Protein AF-A0A1M6UJX4-F1 (afdb_monomer_lite)

Foldseek 3Di:
DDDDDDPPPPPPPCLDDDDLDQPPQQQADPDQDQDDQAQHFPSSNCSNCVCCQCVVVVKDWDDWDDDAPPVNFWDKIKIKIWDDDPHDIWIKIKIFTWGDDPNTTGGQKIKMWTDQVRVVSSVCVNVVDPDDPVNQDQADWDWDDDRQWIWIWHHDPSIIMIMIHGNQDPDPVSSVVSSVVSLVVCCVVPVDSDPDPPDDPVNSVVSVVVVVVVVVVVVVVVVVVVVVVVVVD

Radius of gyration: 21.42 Å; chains: 1; bounding box: 70×55×48 Å

pLDDT: mean 76.08, std 18.46, range [29.27, 98.31]

Organism: NCBI:txid216903

Structure (mmCIF, N/CA/C/O backbone):
data_AF-A0A1M6UJX4-F1
#
_entry.id   AF-A0A1M6UJX4-F1
#
loop_
_atom_site.group_PDB
_atom_site.id
_atom_site.type_symbol
_atom_site.label_atom_id
_atom_site.label_alt_id
_atom_site.label_comp_id
_atom_site.label_asym_id
_atom_site.label_entity_id
_atom_site.label_seq_id
_atom_site.pdbx_PDB_ins_code
_atom_site.Cartn_x
_atom_site.Cartn_y
_atom_site.Cartn_z
_atom_site.occupancy
_atom_site.B_iso_or_equiv
_atom_site.auth_seq_id
_atom_site.auth_comp_id
_atom_site.auth_asym_id
_atom_site.auth_atom_id
_atom_site.pdbx_PDB_model_num
ATOM 1 N N . MET A 1 1 ? 41.567 28.091 -24.805 1.00 39.41 1 MET A N 1
ATOM 2 C CA . MET A 1 1 ? 40.141 27.699 -24.838 1.00 39.41 1 MET A CA 1
ATOM 3 C C . MET A 1 1 ? 39.921 26.704 -23.711 1.00 39.41 1 MET A C 1
ATOM 5 O O . MET A 1 1 ? 40.631 25.711 -23.666 1.00 39.41 1 MET A O 1
ATOM 9 N N . LYS A 1 2 ? 39.071 27.045 -22.735 1.00 34.75 2 LYS A N 1
ATOM 10 C CA . LYS A 1 2 ? 38.801 26.228 -21.543 1.00 34.75 2 LYS A CA 1
ATOM 11 C C . LYS A 1 2 ? 37.655 25.267 -21.863 1.00 34.75 2 LYS A C 1
ATOM 13 O O . LYS A 1 2 ? 36.531 25.722 -22.036 1.00 34.75 2 LYS A O 1
ATOM 18 N N . THR A 1 3 ? 37.930 23.973 -21.941 1.00 39.62 3 THR A N 1
ATOM 19 C CA . THR A 1 3 ? 36.906 22.920 -21.958 1.00 39.62 3 THR A CA 1
ATOM 20 C C . THR A 1 3 ? 36.824 22.340 -20.555 1.00 39.62 3 THR A C 1
ATOM 22 O O . THR A 1 3 ? 37.599 21.470 -20.168 1.00 39.62 3 THR A O 1
ATOM 25 N N . THR A 1 4 ? 35.917 22.891 -19.754 1.00 40.62 4 THR A N 1
ATOM 26 C CA . THR A 1 4 ? 35.599 22.371 -18.425 1.00 40.62 4 THR A CA 1
ATOM 27 C C . THR A 1 4 ? 34.721 21.135 -18.609 1.00 40.62 4 THR A C 1
ATOM 29 O O . THR A 1 4 ? 33.542 21.255 -18.935 1.00 40.62 4 THR A O 1
ATOM 32 N N . LEU A 1 5 ? 35.304 19.944 -18.455 1.00 38.62 5 LEU A N 1
ATOM 33 C CA . LEU A 1 5 ? 34.560 18.688 -18.412 1.00 38.62 5 LEU A CA 1
ATOM 34 C C . LEU A 1 5 ? 33.826 18.615 -17.065 1.00 38.62 5 LEU A C 1
ATOM 36 O O . LEU A 1 5 ? 34.449 18.471 -16.013 1.00 38.62 5 LEU A O 1
ATOM 40 N N . LEU A 1 6 ? 32.505 18.765 -17.095 1.00 32.84 6 LEU A N 1
ATOM 41 C CA . LEU A 1 6 ? 31.648 18.626 -15.925 1.00 32.84 6 LEU A CA 1
ATOM 42 C C . LEU A 1 6 ? 31.437 17.128 -15.651 1.00 32.84 6 LEU A C 1
ATOM 44 O O . LEU A 1 6 ? 30.562 16.495 -16.237 1.00 32.84 6 LEU A O 1
ATOM 48 N N . PHE A 1 7 ? 32.262 16.544 -14.782 1.00 34.47 7 PHE A N 1
ATOM 49 C CA . PHE A 1 7 ? 31.987 15.230 -14.203 1.00 34.47 7 PHE A CA 1
ATOM 50 C C . PHE A 1 7 ? 30.811 15.370 -13.231 1.00 34.47 7 PHE A C 1
ATOM 52 O O . PHE A 1 7 ? 30.963 15.898 -12.130 1.00 34.47 7 PHE A O 1
ATOM 59 N N . ILE A 1 8 ? 29.629 14.905 -13.638 1.00 37.50 8 ILE A N 1
ATOM 60 C CA . ILE A 1 8 ? 28.513 14.685 -12.717 1.00 37.50 8 ILE A CA 1
ATOM 61 C C . ILE A 1 8 ? 28.894 13.474 -11.863 1.00 37.50 8 ILE A C 1
ATOM 63 O O . ILE A 1 8 ? 28.690 12.321 -12.238 1.00 37.50 8 ILE A O 1
ATOM 67 N N . LEU A 1 9 ? 29.512 13.756 -10.719 1.00 32.16 9 LEU A N 1
ATOM 68 C CA . LEU A 1 9 ? 29.727 12.797 -9.650 1.00 32.16 9 LEU A CA 1
ATOM 69 C C . LEU A 1 9 ? 28.349 12.520 -9.028 1.00 32.16 9 LEU A C 1
ATOM 71 O O . LEU A 1 9 ? 27.902 13.244 -8.140 1.00 32.16 9 LEU A O 1
ATOM 75 N N . ILE A 1 10 ? 27.636 11.510 -9.531 1.00 40.59 10 ILE A N 1
ATOM 76 C CA . ILE A 1 10 ? 26.472 10.968 -8.826 1.00 40.59 10 ILE A CA 1
ATOM 77 C C . ILE A 1 10 ? 27.048 10.271 -7.599 1.00 40.59 10 ILE A C 1
ATOM 79 O O . ILE A 1 10 ? 27.546 9.148 -7.672 1.00 40.59 10 ILE A O 1
ATOM 83 N N . SER A 1 11 ? 27.066 10.986 -6.479 1.00 33.09 11 SER A N 1
ATOM 84 C CA . SER A 1 11 ? 27.351 10.420 -5.175 1.00 33.09 11 SER A CA 1
ATOM 85 C C . SER A 1 11 ? 26.369 9.277 -4.946 1.00 33.09 11 SER A C 1
ATOM 87 O O . SER A 1 11 ? 25.181 9.482 -4.696 1.00 33.09 11 SER A O 1
ATOM 89 N N . ALA A 1 12 ? 26.887 8.054 -5.058 1.00 32.34 12 ALA A N 1
ATOM 90 C CA . ALA A 1 12 ? 26.261 6.846 -4.564 1.00 32.34 12 ALA A CA 1
ATOM 91 C C . ALA A 1 12 ? 26.154 6.971 -3.040 1.00 32.34 12 ALA A C 1
ATOM 93 O O . ALA A 1 12 ? 26.975 6.460 -2.282 1.00 32.34 12 ALA A O 1
ATOM 94 N N . LEU A 1 13 ? 25.145 7.713 -2.587 1.00 33.69 13 LEU A N 1
ATOM 95 C CA . LEU A 1 13 ? 24.563 7.489 -1.282 1.00 33.69 13 LEU A CA 1
ATOM 96 C C . LEU A 1 13 ? 24.136 6.026 -1.293 1.00 33.69 13 LEU A C 1
ATOM 98 O O . LEU A 1 13 ? 23.294 5.621 -2.093 1.00 33.69 13 LEU A O 1
ATOM 102 N N . SER A 1 14 ? 24.790 5.235 -0.456 1.00 29.27 14 SER A N 1
ATOM 103 C CA . SER A 1 14 ? 24.506 3.833 -0.191 1.00 29.27 14 SER A CA 1
ATOM 104 C C . SER A 1 14 ? 23.132 3.698 0.476 1.00 29.27 14 SER A C 1
ATOM 106 O O . SER A 1 14 ? 23.000 3.350 1.645 1.00 29.27 14 SER A O 1
ATOM 108 N N . PHE A 1 15 ? 22.080 3.998 -0.283 1.00 34.53 15 PHE A N 1
ATOM 109 C CA . PHE A 1 15 ? 20.754 3.450 -0.060 1.00 34.53 15 PHE A CA 1
ATOM 110 C C . PHE A 1 15 ? 20.874 1.942 -0.296 1.00 34.53 15 PHE A C 1
ATOM 112 O O . PHE A 1 15 ? 21.523 1.530 -1.259 1.00 34.53 15 PHE A O 1
ATOM 119 N N . GLY A 1 16 ? 20.357 1.131 0.637 1.00 38.97 16 GLY A N 1
ATOM 120 C CA . GLY A 1 16 ? 20.505 -0.330 0.620 1.00 38.97 16 GLY A CA 1
ATOM 121 C C . GLY A 1 16 ? 20.282 -0.909 -0.777 1.00 38.97 16 GLY A C 1
ATOM 122 O O . GLY A 1 16 ? 19.450 -0.381 -1.503 1.00 38.97 16 GLY A O 1
ATOM 123 N N . GLN A 1 17 ? 21.059 -1.934 -1.161 1.00 39.28 17 GLN A N 1
ATOM 124 C CA . GLN A 1 17 ? 21.029 -2.529 -2.505 1.00 39.28 17 GLN A CA 1
ATOM 125 C C . GLN A 1 17 ? 19.588 -2.669 -3.015 1.00 39.28 17 GLN A C 1
ATOM 127 O O . GLN A 1 17 ? 18.831 -3.519 -2.552 1.00 39.28 17 GLN A O 1
ATOM 132 N N . ILE A 1 18 ? 19.217 -1.803 -3.958 1.00 49.06 18 ILE A N 1
ATOM 133 C CA . ILE A 1 18 ? 17.927 -1.852 -4.636 1.00 49.06 18 ILE A CA 1
ATOM 134 C C . ILE A 1 18 ? 18.056 -2.927 -5.708 1.00 49.06 18 ILE A C 1
ATOM 136 O O . ILE A 1 18 ? 18.920 -2.836 -6.583 1.00 49.06 18 ILE A O 1
ATOM 140 N N . SER A 1 19 ? 17.223 -3.960 -5.621 1.00 50.38 19 SER A N 1
ATOM 141 C CA . SER A 1 19 ? 17.154 -4.973 -6.669 1.00 50.38 19 SER A CA 1
ATOM 142 C C . SER A 1 19 ? 16.689 -4.322 -7.985 1.00 50.38 19 SER A C 1
ATOM 144 O O . SER A 1 19 ? 15.672 -3.629 -7.977 1.00 50.38 19 SER A O 1
ATOM 146 N N . PRO A 1 20 ? 17.384 -4.551 -9.118 1.00 48.94 20 PRO A N 1
ATOM 147 C CA . PRO A 1 20 ? 16.904 -4.170 -10.455 1.00 48.94 20 PRO A CA 1
ATOM 148 C C . PRO A 1 20 ? 15.619 -4.897 -10.856 1.00 48.94 20 PRO A C 1
ATOM 150 O O . PRO A 1 20 ? 14.912 -4.495 -11.778 1.00 48.94 20 PRO A O 1
ATOM 153 N N . TYR A 1 21 ? 15.386 -6.036 -10.215 1.00 53.91 21 TYR A N 1
ATOM 154 C CA . TYR A 1 21 ? 14.297 -6.947 -10.489 1.00 53.91 21 TYR A CA 1
ATOM 155 C C . TYR A 1 21 ? 13.266 -6.803 -9.382 1.00 53.91 21 TYR A C 1
ATOM 157 O O . TYR A 1 21 ? 13.638 -6.582 -8.223 1.00 53.91 21 TYR A O 1
ATOM 165 N N . TYR A 1 22 ? 11.989 -6.981 -9.719 1.00 53.72 22 TYR A N 1
ATOM 166 C CA . TYR A 1 22 ? 10.990 -7.301 -8.709 1.00 53.72 22 TYR A CA 1
ATOM 167 C C . TYR A 1 22 ? 11.574 -8.431 -7.862 1.00 53.72 22 TYR A C 1
ATOM 169 O O . TYR A 1 22 ? 11.996 -9.450 -8.412 1.00 53.72 22 TYR A O 1
ATOM 177 N N . GLY A 1 23 ? 11.733 -8.204 -6.553 1.00 50.19 23 GLY A N 1
ATOM 178 C CA . GLY A 1 23 ? 12.191 -9.266 -5.661 1.00 50.19 23 GLY A CA 1
ATOM 179 C C . GLY A 1 23 ? 11.342 -10.510 -5.910 1.00 50.19 23 GLY A C 1
ATOM 180 O O . GLY A 1 23 ? 10.161 -10.353 -6.230 1.00 50.19 23 GLY A O 1
ATOM 181 N N . GLU A 1 24 ? 11.940 -11.706 -5.816 1.00 45.44 24 GLU A N 1
ATOM 182 C CA . GLU A 1 24 ? 11.201 -12.964 -5.984 1.00 45.44 24 GLU A CA 1
ATOM 183 C C . GLU A 1 24 ? 9.851 -12.831 -5.274 1.00 45.44 24 GLU A C 1
ATOM 185 O O . GLU A 1 24 ? 9.795 -12.417 -4.107 1.00 45.44 24 GLU A O 1
ATOM 190 N N . GLN A 1 25 ? 8.778 -13.069 -6.031 1.00 42.34 25 GLN A N 1
ATOM 191 C CA . GLN A 1 25 ? 7.408 -12.953 -5.563 1.00 42.34 25 GLN A CA 1
ATOM 192 C C . GLN A 1 25 ? 7.245 -14.011 -4.471 1.00 42.34 25 GLN A C 1
ATOM 194 O O . GLN A 1 25 ? 6.955 -15.174 -4.737 1.00 42.34 25 GLN A O 1
ATOM 199 N N . GLU A 1 26 ? 7.550 -13.648 -3.227 1.00 42.69 26 GLU A N 1
ATOM 200 C CA . GLU A 1 26 ? 7.328 -14.558 -2.122 1.00 42.69 26 GLU A CA 1
ATOM 201 C C . GLU A 1 26 ? 5.822 -14.739 -2.015 1.00 42.69 26 GLU A C 1
ATOM 203 O O . GLU A 1 26 ? 5.078 -13.791 -1.742 1.00 42.69 26 GLU A O 1
ATOM 208 N N . VAL A 1 27 ? 5.381 -15.970 -2.264 1.00 45.47 27 VAL A N 1
ATOM 209 C CA . VAL A 1 27 ? 4.025 -16.421 -1.977 1.00 45.47 27 VAL A CA 1
ATOM 210 C C . VAL A 1 27 ? 3.875 -16.363 -0.458 1.00 45.47 27 VAL A C 1
ATOM 212 O O . VAL A 1 27 ? 4.275 -17.284 0.243 1.00 45.47 27 VAL A O 1
ATOM 215 N N . TYR A 1 28 ? 3.398 -15.215 0.028 1.00 49.81 28 TYR A N 1
ATOM 216 C CA . TYR A 1 28 ? 3.064 -14.886 1.411 1.00 49.81 28 TYR A CA 1
ATOM 217 C C . TYR A 1 28 ? 4.078 -15.374 2.458 1.00 49.81 28 TYR A C 1
ATOM 219 O O . TYR A 1 28 ? 4.005 -16.492 2.969 1.00 49.81 28 TYR A O 1
ATOM 227 N N . ALA A 1 29 ? 5.008 -14.501 2.848 1.00 48.25 29 ALA A N 1
ATOM 228 C CA . ALA A 1 29 ? 5.963 -14.813 3.906 1.00 48.25 29 ALA A CA 1
ATOM 229 C C . ALA A 1 29 ? 5.254 -15.165 5.235 1.00 48.25 29 ALA A C 1
ATOM 231 O O . ALA A 1 29 ? 4.335 -14.474 5.684 1.00 48.25 29 ALA A O 1
ATOM 232 N N . SER A 1 30 ? 5.733 -16.218 5.912 1.00 49.62 30 SER A N 1
ATOM 233 C CA . SER A 1 30 ? 5.248 -16.655 7.237 1.00 49.62 30 SER A CA 1
ATOM 234 C C . SER A 1 30 ? 5.499 -15.634 8.353 1.00 49.62 30 SER A C 1
ATOM 236 O O . SER A 1 30 ? 4.999 -15.789 9.466 1.00 49.62 30 SER A O 1
ATOM 238 N N . GLN A 1 31 ? 6.265 -14.589 8.054 1.00 54.62 31 GLN A N 1
ATOM 239 C CA . GLN A 1 31 ? 6.547 -13.445 8.902 1.00 54.62 31 GLN A CA 1
ATOM 240 C C . GLN A 1 31 ? 6.546 -12.182 8.043 1.00 54.62 31 GLN A C 1
ATOM 242 O O . GLN A 1 31 ? 7.034 -12.194 6.913 1.00 54.62 31 GLN A O 1
ATOM 247 N N . TYR A 1 32 ? 6.049 -11.072 8.589 1.00 56.75 32 TYR A N 1
ATOM 248 C CA . TYR A 1 32 ? 6.169 -9.790 7.906 1.00 56.75 32 TYR A CA 1
ATOM 249 C C . TYR A 1 32 ? 7.639 -9.370 7.819 1.00 56.75 32 TYR A C 1
ATOM 251 O O . TYR A 1 32 ? 8.298 -9.154 8.840 1.00 56.75 32 TYR A O 1
ATOM 259 N N . GLN A 1 33 ? 8.130 -9.216 6.594 1.00 62.34 33 GLN A N 1
ATOM 260 C CA . GLN A 1 33 ? 9.369 -8.511 6.315 1.00 62.34 33 GLN A CA 1
ATOM 261 C C . GLN A 1 33 ? 9.020 -7.106 5.847 1.00 62.34 33 GLN A C 1
ATOM 263 O O . GLN A 1 33 ? 8.162 -6.926 4.986 1.00 62.34 33 GLN A O 1
ATOM 268 N N . TYR A 1 34 ? 9.703 -6.107 6.399 1.00 64.31 34 TYR A N 1
ATOM 269 C CA . TYR A 1 34 ? 9.616 -4.759 5.860 1.00 64.31 34 TYR A CA 1
ATOM 270 C C . TYR A 1 34 ? 10.054 -4.782 4.409 1.00 64.31 34 TYR A C 1
ATOM 272 O O . TYR A 1 34 ? 11.151 -5.248 4.100 1.00 64.31 34 TYR A O 1
ATOM 280 N N . ARG A 1 35 ? 9.181 -4.312 3.530 1.00 73.69 35 ARG A N 1
ATOM 281 C CA . ARG A 1 35 ? 9.435 -4.275 2.099 1.00 73.69 35 ARG A CA 1
ATOM 282 C C . ARG A 1 35 ? 8.951 -2.953 1.542 1.00 73.69 35 ARG A C 1
ATOM 284 O O . ARG A 1 35 ? 8.071 -2.306 2.109 1.00 73.69 35 ARG A O 1
ATOM 291 N N . GLN A 1 36 ? 9.595 -2.553 0.458 1.00 80.12 36 GLN A N 1
ATOM 292 C CA . GLN A 1 36 ? 9.189 -1.401 -0.323 1.00 80.12 36 GLN A CA 1
ATOM 293 C C . GLN A 1 36 ? 7.784 -1.641 -0.896 1.00 80.12 36 GLN A C 1
ATOM 295 O O . GLN A 1 36 ? 7.454 -2.755 -1.305 1.00 80.12 36 GLN A O 1
ATOM 300 N N . MET A 1 37 ? 6.966 -0.594 -0.893 1.00 87.69 37 MET A N 1
ATOM 301 C CA . MET A 1 37 ? 5.578 -0.609 -1.349 1.00 87.69 37 MET A CA 1
ATOM 302 C C . MET A 1 37 ? 5.410 0.111 -2.686 1.00 87.69 37 MET A C 1
ATOM 304 O O . MET A 1 37 ? 4.489 -0.212 -3.426 1.00 87.69 37 MET A O 1
ATOM 308 N N . THR A 1 38 ? 6.255 1.097 -3.007 1.00 92.12 38 THR A N 1
ATOM 309 C CA . THR A 1 38 ? 6.152 1.831 -4.278 1.00 92.12 38 THR A CA 1
ATOM 310 C C . THR A 1 38 ? 7.068 1.266 -5.359 1.00 92.12 38 THR A C 1
ATOM 312 O O . THR A 1 38 ? 8.131 0.738 -5.060 1.00 92.12 38 THR A O 1
ATOM 315 N N . TYR A 1 39 ? 6.671 1.379 -6.626 1.00 89.94 39 TYR A N 1
ATOM 316 C CA . TYR A 1 39 ? 7.348 0.823 -7.803 1.00 89.94 39 TYR A CA 1
ATOM 317 C C . TYR A 1 39 ? 7.642 -0.683 -7.702 1.00 89.94 39 TYR A C 1
ATOM 319 O O . TYR A 1 39 ? 8.598 -1.194 -8.277 1.00 89.94 39 TYR A O 1
ATOM 327 N N . TYR A 1 40 ? 6.768 -1.391 -6.987 1.00 87.06 40 TYR A N 1
ATOM 328 C CA . TYR A 1 40 ? 6.645 -2.843 -6.985 1.00 87.06 40 TYR A CA 1
ATOM 329 C C . TYR A 1 40 ? 5.306 -3.237 -7.602 1.00 87.06 40 TYR A C 1
ATOM 331 O O . TYR A 1 40 ? 4.349 -2.459 -7.555 1.00 87.06 40 TYR A O 1
ATOM 339 N N . ASP A 1 41 ? 5.254 -4.441 -8.166 1.00 86.06 41 ASP A N 1
ATOM 340 C CA . ASP A 1 41 ? 4.014 -5.072 -8.612 1.00 86.06 41 ASP A CA 1
ATOM 341 C C . ASP A 1 41 ? 2.982 -5.142 -7.471 1.00 86.06 41 ASP A C 1
ATOM 343 O O . ASP A 1 41 ? 3.324 -5.408 -6.312 1.00 86.06 41 ASP A O 1
ATOM 347 N N . LEU A 1 42 ? 1.714 -4.893 -7.800 1.00 88.25 42 LEU A N 1
ATOM 348 C CA . LEU A 1 42 ? 0.617 -4.851 -6.840 1.00 88.25 42 LEU A CA 1
ATOM 349 C C . LEU A 1 42 ? 0.487 -6.153 -6.045 1.00 88.25 42 LEU A C 1
ATOM 351 O O . LEU A 1 42 ? 0.342 -6.091 -4.825 1.00 88.25 42 LEU A O 1
ATOM 355 N N . ALA A 1 43 ? 0.595 -7.319 -6.687 1.00 83.56 43 ALA A N 1
ATOM 356 C CA . ALA A 1 43 ? 0.468 -8.596 -5.991 1.00 83.56 43 ALA A CA 1
ATOM 357 C C . ALA A 1 43 ? 1.627 -8.812 -5.005 1.00 83.56 43 ALA A C 1
ATOM 359 O O . ALA A 1 43 ? 1.424 -9.343 -3.911 1.00 83.56 43 ALA A O 1
ATOM 360 N N . ALA A 1 44 ? 2.835 -8.342 -5.337 1.00 81.94 44 ALA A N 1
ATOM 361 C CA . ALA A 1 44 ? 3.952 -8.341 -4.393 1.00 81.94 44 ALA A CA 1
ATOM 362 C C . ALA A 1 44 ? 3.671 -7.436 -3.178 1.00 81.94 44 ALA A C 1
ATOM 364 O O . ALA A 1 44 ? 3.914 -7.836 -2.038 1.00 81.94 44 ALA A O 1
ATOM 365 N N . VAL A 1 45 ? 3.113 -6.242 -3.396 1.00 86.62 45 VAL A N 1
ATOM 366 C CA . VAL A 1 45 ? 2.725 -5.321 -2.313 1.00 86.62 45 VAL A CA 1
ATOM 367 C C . VAL A 1 45 ? 1.630 -5.930 -1.432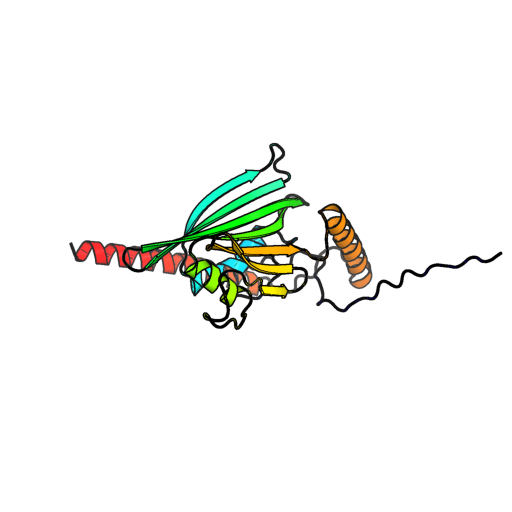 1.00 86.62 45 VAL A C 1
ATOM 369 O O . VAL A 1 45 ? 1.743 -5.911 -0.206 1.00 86.62 45 VAL A O 1
ATOM 372 N N . GLU A 1 46 ? 0.595 -6.525 -2.020 1.00 85.94 46 GLU A N 1
ATOM 373 C CA . GLU A 1 46 ? -0.469 -7.212 -1.280 1.00 85.94 46 GLU A CA 1
ATOM 374 C C . GLU A 1 46 ? 0.062 -8.414 -0.488 1.00 85.94 46 GLU A C 1
ATOM 376 O O . GLU A 1 46 ? -0.317 -8.605 0.672 1.00 85.94 46 GLU A O 1
ATOM 381 N N . SER A 1 47 ? 0.992 -9.178 -1.070 1.00 81.56 47 SER A N 1
ATOM 382 C CA . SER A 1 47 ? 1.681 -10.277 -0.386 1.00 81.56 47 SER A CA 1
ATOM 383 C C . SER A 1 47 ? 2.448 -9.794 0.840 1.00 81.56 47 SER A C 1
ATOM 385 O O . SER A 1 47 ? 2.290 -10.350 1.932 1.00 81.56 47 SER A O 1
ATOM 387 N N . ASN A 1 48 ? 3.190 -8.692 0.702 1.00 79.25 48 ASN A N 1
ATOM 388 C CA . ASN A 1 48 ? 3.920 -8.088 1.813 1.00 79.25 48 ASN A CA 1
ATOM 389 C C . ASN A 1 48 ? 2.974 -7.703 2.954 1.00 79.25 48 ASN A C 1
ATOM 391 O O . ASN A 1 48 ? 3.275 -7.938 4.120 1.00 79.25 48 ASN A O 1
ATOM 395 N N . LEU A 1 49 ? 1.809 -7.137 2.641 1.00 87.19 49 LEU A N 1
ATOM 396 C CA . LEU A 1 49 ? 0.860 -6.676 3.653 1.00 87.19 49 LEU A CA 1
ATOM 397 C C . LEU A 1 49 ? 0.041 -7.805 4.289 1.00 87.19 49 LEU A C 1
ATOM 399 O O . LEU A 1 49 ? -0.478 -7.629 5.396 1.00 87.19 49 LEU A O 1
ATOM 403 N N . HIS A 1 50 ? -0.057 -8.962 3.633 1.00 85.50 50 HIS A N 1
ATOM 404 C CA . HIS A 1 50 ? -0.944 -10.055 4.022 1.00 85.50 50 HIS A CA 1
ATOM 405 C C . HIS A 1 50 ? -0.790 -10.467 5.488 1.00 85.50 50 HIS A C 1
ATOM 407 O O . HIS A 1 50 ? -1.782 -10.557 6.216 1.00 85.50 50 HIS A O 1
ATOM 413 N N . PHE A 1 51 ? 0.449 -10.670 5.948 1.00 80.44 51 PHE A N 1
ATOM 414 C CA . PHE A 1 51 ? 0.713 -11.097 7.322 1.00 80.44 51 PHE A CA 1
ATOM 415 C C . PHE A 1 51 ? 0.165 -10.085 8.339 1.00 80.44 51 PHE A C 1
ATOM 417 O O . PHE A 1 51 ? -0.535 -10.456 9.279 1.00 80.44 51 PHE A O 1
ATOM 424 N N . ILE A 1 52 ? 0.387 -8.788 8.121 1.00 87.94 52 ILE A N 1
ATOM 425 C CA . ILE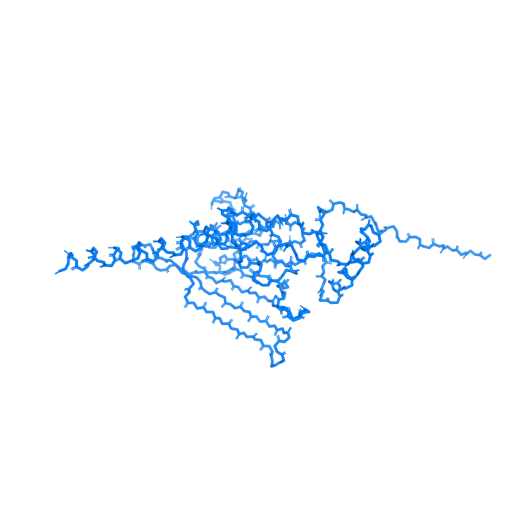 A 1 52 ? -0.124 -7.754 9.027 1.00 87.94 52 ILE A CA 1
ATOM 426 C C . ILE A 1 52 ? -1.649 -7.717 8.990 1.00 87.94 52 ILE A C 1
ATOM 428 O O . ILE A 1 52 ? -2.290 -7.729 10.042 1.00 87.94 52 ILE A O 1
ATOM 432 N N . LEU A 1 53 ? -2.236 -7.685 7.795 1.00 91.25 53 LEU A N 1
ATOM 433 C CA . LEU A 1 53 ? -3.677 -7.516 7.620 1.00 91.25 53 LEU A CA 1
ATOM 434 C C . LEU A 1 53 ? -4.463 -8.700 8.189 1.00 91.25 53 LEU A C 1
ATOM 436 O O . LEU A 1 53 ? -5.404 -8.506 8.960 1.00 91.25 53 LEU A O 1
ATOM 440 N N . HIS A 1 54 ? -4.055 -9.925 7.870 1.00 87.69 54 HIS A N 1
ATOM 441 C CA . HIS A 1 54 ? -4.811 -11.122 8.227 1.00 87.69 54 HIS A CA 1
ATOM 442 C C . HIS A 1 54 ? -4.315 -11.777 9.514 1.00 87.69 54 HIS A C 1
ATOM 444 O O . HIS A 1 54 ? -5.134 -12.172 10.348 1.00 87.69 54 HIS A O 1
ATOM 450 N N . ASN A 1 55 ? -3.001 -11.857 9.739 1.00 83.06 55 ASN A N 1
ATOM 451 C CA . ASN A 1 55 ? -2.473 -12.601 10.884 1.00 83.06 55 ASN A CA 1
ATOM 452 C C . ASN A 1 55 ? -2.412 -11.741 12.146 1.00 83.06 55 ASN A C 1
ATOM 454 O O . ASN A 1 55 ? -2.785 -12.236 13.213 1.00 83.06 55 ASN A O 1
ATOM 458 N N . ASN A 1 56 ? -2.019 -10.468 12.043 1.00 85.12 56 ASN A N 1
ATOM 459 C CA . ASN A 1 56 ? -1.910 -9.578 13.205 1.00 85.12 56 ASN A CA 1
ATOM 460 C C . ASN A 1 56 ? -3.189 -8.785 13.484 1.00 85.12 56 ASN A C 1
ATOM 462 O O . ASN A 1 56 ? -3.617 -8.687 14.636 1.00 85.12 56 ASN A O 1
ATOM 466 N N . LEU A 1 57 ? -3.790 -8.198 12.448 1.00 89.88 57 LEU A N 1
ATOM 467 C CA . LEU A 1 57 ? -4.968 -7.341 12.588 1.00 89.88 57 LEU A CA 1
ATOM 468 C C . LEU A 1 57 ? -6.291 -8.106 12.474 1.00 89.88 57 LEU A C 1
ATOM 470 O O . LEU A 1 57 ? -7.330 -7.545 12.815 1.00 89.88 57 LEU A O 1
ATOM 474 N N . LYS A 1 58 ? -6.255 -9.379 12.052 1.00 90.88 58 LYS A N 1
ATOM 475 C CA . LYS A 1 58 ? -7.439 -10.243 11.887 1.00 90.88 58 LYS A CA 1
ATOM 476 C C . LYS A 1 58 ? -8.516 -9.592 11.015 1.00 90.88 58 LYS A C 1
ATOM 478 O O . LYS A 1 58 ? -9.706 -9.643 11.331 1.00 90.88 58 LYS A O 1
ATOM 483 N N . LEU A 1 59 ? -8.086 -8.937 9.940 1.00 93.12 59 LEU A N 1
ATOM 484 C CA . LEU A 1 59 ? -8.984 -8.307 8.989 1.00 93.12 59 LEU A CA 1
ATOM 485 C C . LEU A 1 59 ? -9.385 -9.292 7.893 1.00 93.12 59 LEU A C 1
ATOM 487 O O . LEU A 1 59 ? -8.591 -10.128 7.464 1.00 93.12 59 LEU A O 1
ATOM 491 N N . ASN A 1 60 ? -10.606 -9.146 7.399 1.00 92.25 60 ASN A N 1
ATOM 492 C CA . ASN A 1 60 ? -11.095 -9.814 6.202 1.00 92.25 60 ASN A CA 1
ATOM 493 C C . ASN A 1 60 ? -11.335 -8.770 5.117 1.00 92.25 60 ASN A C 1
ATOM 495 O O . ASN A 1 60 ? -11.877 -7.699 5.400 1.00 92.25 60 ASN A O 1
ATOM 499 N N . GLN A 1 61 ? -10.942 -9.079 3.886 1.00 93.62 61 GLN A N 1
ATOM 500 C CA . GLN A 1 61 ? -11.308 -8.264 2.735 1.00 93.62 61 GLN A CA 1
ATOM 501 C C . GLN A 1 61 ? -12.818 -8.373 2.508 1.00 93.62 61 GLN A C 1
ATOM 503 O O . GLN A 1 61 ? -13.373 -9.470 2.546 1.00 93.62 61 GLN A O 1
ATOM 508 N N . VAL A 1 62 ? -13.479 -7.235 2.311 1.00 94.62 62 VAL A N 1
ATOM 509 C CA . VAL A 1 62 ? -14.942 -7.158 2.150 1.00 94.62 62 VAL A CA 1
ATOM 510 C C . VAL A 1 62 ? -15.385 -6.441 0.883 1.00 94.62 62 VAL A C 1
ATOM 512 O O . VAL A 1 62 ? -16.529 -6.602 0.478 1.00 94.62 62 VAL A O 1
ATOM 515 N N . ASP A 1 63 ? -14.511 -5.646 0.269 1.00 94.12 63 ASP A N 1
ATOM 516 C CA . ASP A 1 63 ? -14.786 -4.941 -0.984 1.00 94.12 63 ASP A CA 1
ATOM 517 C C . ASP A 1 63 ? -13.464 -4.704 -1.722 1.00 94.12 63 ASP A C 1
ATOM 519 O O . ASP A 1 63 ? -12.425 -4.511 -1.080 1.00 94.12 63 ASP A O 1
ATOM 523 N N . SER A 1 64 ? -13.505 -4.699 -3.051 1.00 94.62 64 SER A N 1
ATOM 524 C CA . SER A 1 64 ? -12.406 -4.248 -3.907 1.00 94.62 64 SER A CA 1
ATOM 525 C C . SER A 1 64 ? -12.989 -3.470 -5.075 1.00 94.62 64 SER A C 1
ATOM 527 O O . SER A 1 64 ? -13.916 -3.938 -5.734 1.00 94.62 64 SER A O 1
ATOM 529 N N . LYS A 1 65 ? -12.475 -2.262 -5.299 1.00 95.81 65 LYS A N 1
ATOM 530 C CA . LYS A 1 65 ? -12.959 -1.345 -6.332 1.00 95.81 65 LYS A CA 1
ATOM 531 C C . LYS A 1 65 ? -11.817 -0.852 -7.184 1.00 95.81 65 LYS A C 1
ATOM 533 O O . LYS A 1 65 ? -10.878 -0.244 -6.675 1.00 95.81 65 LYS A O 1
ATOM 538 N N . GLU A 1 66 ? -11.966 -1.034 -8.482 1.00 95.06 66 GLU A N 1
ATOM 539 C CA . GLU A 1 66 ? -11.034 -0.542 -9.481 1.00 95.06 66 GLU A CA 1
ATOM 540 C C . GLU A 1 66 ? -11.625 0.692 -10.158 1.00 95.06 66 GLU A C 1
ATOM 542 O O . GLU A 1 66 ? -12.785 0.717 -10.563 1.00 95.06 66 GLU A O 1
ATOM 547 N N . ASN A 1 67 ? -10.821 1.743 -10.238 1.00 95.50 67 ASN A N 1
ATOM 548 C CA . ASN A 1 67 ? -11.106 2.954 -10.988 1.00 95.50 67 ASN A CA 1
ATOM 549 C C . ASN A 1 67 ? -9.888 3.233 -11.864 1.00 95.50 67 ASN A C 1
ATOM 551 O O . ASN A 1 67 ? -9.030 4.057 -11.527 1.00 95.50 67 ASN A O 1
ATOM 555 N N . LEU A 1 68 ? -9.769 2.426 -12.913 1.00 94.00 68 LEU A N 1
ATOM 556 C CA . LEU A 1 68 ? -8.726 2.517 -13.924 1.00 94.00 68 LEU A CA 1
ATOM 557 C C . LEU A 1 68 ? -9.221 3.374 -15.090 1.00 94.00 68 LEU A C 1
ATOM 559 O O . LEU A 1 68 ? -10.424 3.505 -15.310 1.00 94.00 68 LEU A O 1
ATOM 563 N N . LYS A 1 69 ? -8.288 3.971 -15.830 1.00 90.81 69 LYS A N 1
ATOM 564 C CA . LYS A 1 69 ? -8.588 4.575 -17.130 1.00 90.81 69 LYS A CA 1
ATOM 565 C C . LYS A 1 69 ? -9.086 3.509 -18.108 1.00 90.81 69 LYS A C 1
ATOM 567 O O . LYS A 1 69 ? -8.812 2.326 -17.922 1.00 90.81 69 LYS A O 1
ATOM 572 N N . ASP A 1 70 ? -9.741 3.947 -19.179 1.00 87.31 70 ASP A N 1
ATOM 573 C CA . ASP A 1 70 ? -10.316 3.070 -20.212 1.00 87.31 70 ASP A CA 1
ATOM 574 C C . ASP A 1 70 ? -9.286 2.124 -20.851 1.00 87.31 70 ASP A C 1
ATOM 576 O O . ASP A 1 70 ? -9.610 1.001 -21.223 1.00 87.31 70 ASP A O 1
ATOM 580 N N . ASP A 1 71 ? -8.030 2.566 -20.947 1.00 86.81 71 ASP A N 1
ATOM 581 C CA . ASP A 1 71 ? -6.907 1.787 -21.475 1.00 86.81 71 ASP A CA 1
ATOM 582 C C . ASP A 1 71 ? -6.235 0.885 -20.424 1.00 86.81 71 ASP A C 1
ATOM 584 O O . ASP A 1 71 ? -5.215 0.262 -20.709 1.00 86.81 71 ASP A O 1
ATOM 588 N N . VAL A 1 72 ? -6.773 0.836 -19.198 1.00 86.50 72 VAL A N 1
ATOM 589 C CA . VAL A 1 72 ? -6.278 0.039 -18.058 1.00 86.50 72 VAL A CA 1
ATOM 590 C C . VAL A 1 72 ? -4.851 0.438 -17.618 1.00 86.50 72 VAL A C 1
ATOM 592 O O . VAL A 1 72 ? -4.280 -0.134 -16.687 1.00 86.50 72 VAL A O 1
ATOM 595 N N . SER A 1 73 ? -4.277 1.492 -18.212 1.00 87.81 73 SER A N 1
ATOM 596 C CA . SER A 1 73 ? -2.868 1.876 -18.050 1.00 87.81 73 SER A CA 1
ATOM 597 C C . SER A 1 73 ? -2.541 2.439 -16.677 1.00 87.81 73 SER A C 1
ATOM 599 O O . SER A 1 73 ? -1.387 2.471 -16.262 1.00 87.81 73 SER A O 1
ATOM 601 N N . SER A 1 74 ? -3.528 3.007 -15.994 1.00 94.38 74 SER A N 1
ATOM 602 C CA . SER A 1 74 ? -3.323 3.716 -14.738 1.00 94.38 74 SER A CA 1
ATOM 603 C C . SER A 1 74 ? -4.647 3.990 -14.053 1.00 94.38 74 SER A C 1
ATOM 605 O O . SER A 1 74 ? -5.704 3.974 -14.679 1.00 94.38 74 SER A O 1
ATOM 607 N N . GLY A 1 75 ? -4.588 4.283 -12.762 1.00 95.94 75 GLY A N 1
ATOM 608 C CA . GLY A 1 75 ? -5.757 4.647 -11.980 1.00 95.94 75 GLY A CA 1
ATOM 609 C C . GLY A 1 75 ? -5.590 4.205 -10.546 1.00 95.94 75 GLY A C 1
ATOM 610 O O . GLY A 1 75 ? -4.480 4.198 -10.020 1.00 95.94 75 GLY A O 1
ATOM 611 N N . THR A 1 76 ? -6.693 3.858 -9.896 1.00 97.81 76 THR A N 1
ATOM 612 C CA . THR A 1 76 ? -6.659 3.489 -8.485 1.00 97.81 76 THR A CA 1
ATOM 613 C C . THR A 1 76 ? -7.395 2.197 -8.214 1.00 97.81 76 THR A C 1
ATOM 615 O O . THR A 1 76 ? -8.517 2.026 -8.679 1.00 97.81 76 THR A O 1
ATOM 618 N N . ILE A 1 77 ? -6.806 1.351 -7.380 1.00 96.69 77 ILE A N 1
ATOM 619 C CA . ILE A 1 77 ? -7.426 0.135 -6.859 1.00 96.69 77 ILE A CA 1
ATOM 620 C C . ILE A 1 77 ? -7.611 0.346 -5.360 1.00 96.69 77 ILE A C 1
ATOM 622 O O . ILE A 1 77 ? -6.691 0.781 -4.672 1.00 96.69 77 ILE A O 1
ATOM 626 N N . THR A 1 78 ? -8.820 0.141 -4.846 1.00 98.12 78 THR A N 1
ATOM 627 C CA . THR A 1 78 ? -9.146 0.349 -3.431 1.00 98.12 78 THR A CA 1
ATOM 628 C C . THR A 1 78 ? -9.687 -0.929 -2.824 1.00 98.12 78 THR A C 1
ATOM 630 O O . THR A 1 78 ? -10.802 -1.341 -3.140 1.00 98.12 78 THR A O 1
ATOM 633 N N . THR A 1 79 ? -8.942 -1.491 -1.881 1.00 97.44 79 THR A N 1
ATOM 634 C CA . THR A 1 79 ? -9.330 -2.690 -1.141 1.00 97.44 79 THR A CA 1
ATOM 635 C C . THR A 1 79 ? -9.806 -2.294 0.251 1.00 97.44 79 THR A C 1
ATOM 637 O O . THR A 1 79 ? -9.112 -1.597 0.997 1.00 97.44 79 THR A O 1
ATOM 640 N N . THR A 1 80 ? -11.017 -2.714 0.615 1.00 97.38 80 THR A N 1
ATOM 641 C CA . THR A 1 80 ? -11.581 -2.479 1.947 1.00 97.38 80 THR A CA 1
ATOM 642 C C . THR A 1 80 ? -11.500 -3.749 2.776 1.00 97.38 80 THR A C 1
ATOM 644 O O . THR A 1 80 ? -11.957 -4.817 2.371 1.00 97.38 80 THR A O 1
ATOM 647 N N . TYR A 1 81 ? -10.981 -3.593 3.983 1.00 97.00 81 TYR A N 1
ATOM 648 C CA . TYR A 1 81 ? -10.837 -4.623 4.991 1.00 97.00 81 TYR A CA 1
ATOM 649 C C . TYR A 1 81 ? -11.700 -4.298 6.206 1.00 97.00 81 TYR A C 1
ATOM 651 O O . TYR A 1 81 ? -11.921 -3.129 6.538 1.00 97.00 81 TYR A O 1
ATOM 659 N N . SER A 1 82 ? -12.176 -5.325 6.900 1.00 96.31 82 SER A N 1
ATOM 660 C CA . SER A 1 82 ? -12.944 -5.148 8.128 1.00 96.31 82 SER A CA 1
ATOM 661 C C . SER A 1 82 ? -12.672 -6.226 9.165 1.00 96.31 82 SER A C 1
ATOM 663 O O . SER A 1 82 ? -12.242 -7.331 8.840 1.00 96.31 82 SER A O 1
ATOM 665 N N . THR A 1 83 ? -12.940 -5.889 10.420 1.00 95.38 83 THR A N 1
ATOM 666 C CA . THR A 1 83 ? -12.995 -6.837 11.532 1.00 95.38 83 THR A CA 1
ATOM 667 C C . THR A 1 83 ? -14.078 -6.412 12.513 1.00 95.38 83 THR A C 1
ATOM 669 O O . THR A 1 83 ? -14.527 -5.260 12.496 1.00 95.38 83 THR A O 1
ATOM 672 N N . SER A 1 84 ? -14.495 -7.337 13.366 1.00 90.81 84 SER A N 1
ATOM 673 C CA . SER A 1 84 ? -15.531 -7.109 14.366 1.00 90.81 84 SER A CA 1
ATOM 674 C C . SER A 1 84 ? -14.970 -7.354 15.758 1.00 90.81 84 SER A C 1
ATOM 676 O O . SER A 1 84 ? -14.344 -8.384 16.001 1.00 90.81 84 SER A O 1
ATOM 678 N N . VAL A 1 85 ? -15.219 -6.423 16.678 1.00 83.69 85 VAL A N 1
ATOM 679 C CA . VAL A 1 85 ? -14.926 -6.599 18.106 1.00 83.69 85 VAL A CA 1
ATOM 680 C C . VAL A 1 85 ? -16.230 -6.384 18.860 1.00 83.69 85 VAL A C 1
ATOM 682 O O . VAL A 1 85 ? -16.761 -5.277 18.910 1.00 83.69 85 VAL A O 1
ATOM 685 N N . GLY A 1 86 ? -16.796 -7.464 19.398 1.00 84.44 86 GLY A N 1
ATOM 686 C CA . GLY A 1 86 ? -18.145 -7.428 19.959 1.00 84.44 86 GLY A CA 1
ATOM 687 C C . GLY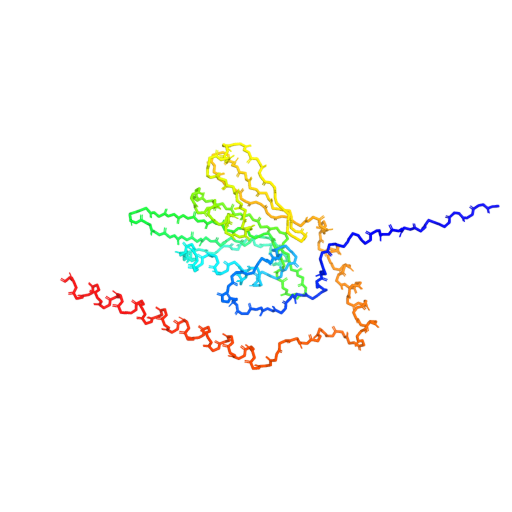 A 1 86 ? -19.183 -7.075 18.890 1.00 84.44 86 GLY A C 1
ATOM 688 O O . GLY A 1 86 ? -19.321 -7.792 17.901 1.00 84.44 86 GLY A O 1
ATOM 689 N N . ARG A 1 87 ? -19.923 -5.981 19.102 1.00 86.62 87 ARG A N 1
ATOM 690 C CA . ARG A 1 87 ? -20.942 -5.479 18.159 1.00 86.62 87 ARG A CA 1
ATOM 691 C C . ARG A 1 87 ? -20.398 -4.445 17.172 1.00 86.62 87 ARG A C 1
ATOM 693 O O . ARG A 1 87 ? -21.079 -4.129 16.200 1.00 86.62 87 ARG A O 1
ATOM 700 N N . ASP A 1 88 ? -19.191 -3.939 17.407 1.00 89.31 88 ASP A N 1
ATOM 701 C CA . ASP A 1 88 ? -18.611 -2.876 16.599 1.00 89.31 88 ASP A CA 1
ATOM 702 C C . ASP A 1 88 ? -17.875 -3.449 15.387 1.00 89.31 88 ASP A C 1
ATOM 704 O O . ASP A 1 88 ? -17.133 -4.432 15.482 1.00 89.31 88 ASP A O 1
ATOM 708 N N . VAL A 1 89 ? -18.075 -2.813 14.231 1.00 91.50 89 VAL A N 1
ATOM 709 C CA . VAL A 1 89 ? -17.391 -3.148 12.978 1.00 91.50 89 VAL A CA 1
ATOM 710 C C . VAL A 1 89 ? -16.378 -2.059 12.666 1.00 91.50 89 VAL A C 1
ATOM 712 O O . VAL A 1 89 ? -16.734 -0.906 12.419 1.00 91.50 89 VAL A O 1
ATOM 715 N N . TYR A 1 90 ? -15.109 -2.444 12.619 1.00 94.31 90 TYR A N 1
ATOM 716 C CA . TYR A 1 90 ? -14.013 -1.564 12.240 1.00 94.31 90 TYR A CA 1
ATOM 717 C C . TYR A 1 90 ? -13.638 -1.812 10.787 1.00 94.31 90 TYR A C 1
ATOM 719 O O . TYR A 1 90 ? -13.613 -2.956 10.329 1.00 94.31 90 TYR A O 1
ATOM 727 N N . ARG A 1 91 ? -13.339 -0.739 10.053 1.00 95.75 91 ARG A N 1
ATOM 728 C CA . ARG A 1 91 ? -12.990 -0.804 8.631 1.00 95.75 91 ARG A CA 1
ATOM 729 C C . ARG A 1 91 ? -11.704 -0.053 8.353 1.00 95.75 91 ARG A C 1
ATOM 731 O O . ARG A 1 91 ? -11.454 1.001 8.931 1.00 95.75 91 ARG A O 1
ATOM 738 N N . MET A 1 92 ? -10.919 -0.583 7.433 1.00 96.56 92 MET A N 1
ATOM 739 C CA . MET A 1 92 ? -9.718 0.047 6.908 1.00 96.56 92 MET A CA 1
ATOM 740 C C . MET A 1 92 ? -9.733 -0.078 5.391 1.00 96.56 92 MET A C 1
ATOM 742 O O . MET A 1 92 ? -10.134 -1.105 4.857 1.00 96.56 92 MET A O 1
ATOM 746 N N . GLN A 1 93 ? -9.320 0.969 4.699 1.00 97.56 93 GLN A N 1
ATOM 747 C CA . GLN A 1 93 ? -9.230 1.012 3.250 1.00 97.56 93 GLN A CA 1
ATOM 748 C C . GLN A 1 93 ? -7.785 1.247 2.863 1.00 97.56 93 GLN A C 1
ATOM 750 O O . GLN A 1 93 ? -7.146 2.150 3.406 1.00 97.56 93 GLN A O 1
ATOM 755 N N . ILE A 1 94 ? -7.304 0.452 1.917 1.00 98.06 94 ILE A N 1
ATOM 756 C CA . ILE A 1 94 ? -6.016 0.646 1.269 1.00 98.06 94 ILE A CA 1
ATOM 757 C C . ILE A 1 94 ? -6.300 1.023 -0.176 1.00 98.06 94 ILE A C 1
ATOM 759 O O . ILE A 1 94 ? -6.955 0.280 -0.900 1.00 98.06 94 ILE A O 1
ATOM 763 N N . LYS A 1 95 ? -5.847 2.207 -0.571 1.00 98.31 95 LYS A N 1
ATOM 764 C CA . LYS A 1 95 ? -5.960 2.735 -1.923 1.00 98.31 95 LYS A CA 1
ATOM 765 C C . LYS A 1 95 ? -4.579 2.754 -2.562 1.00 98.31 95 LYS A C 1
ATOM 767 O O . LYS A 1 95 ? -3.706 3.491 -2.106 1.00 98.31 95 LYS A O 1
ATOM 772 N N . TYR A 1 96 ? -4.418 1.988 -3.626 1.00 97.62 96 TYR A N 1
ATOM 773 C CA . TYR A 1 96 ? -3.233 1.931 -4.467 1.00 97.62 96 TYR A CA 1
ATOM 774 C C . TYR A 1 96 ? -3.443 2.852 -5.668 1.00 97.62 96 TYR A C 1
ATOM 776 O O . TYR A 1 96 ? -4.455 2.743 -6.355 1.00 97.62 96 TYR A O 1
ATOM 784 N N . ASP A 1 97 ? -2.518 3.773 -5.914 1.00 97.56 97 ASP A N 1
ATOM 785 C CA . ASP A 1 97 ? -2.407 4.481 -7.192 1.00 97.56 97 ASP A CA 1
ATOM 786 C C . ASP A 1 97 ? -1.443 3.695 -8.075 1.00 97.56 97 ASP A C 1
ATOM 788 O O . ASP A 1 97 ? -0.275 3.539 -7.714 1.00 97.56 97 ASP A O 1
ATOM 792 N N . VAL A 1 98 ? -1.930 3.186 -9.202 1.00 96.19 98 VAL A N 1
ATOM 793 C CA . VAL A 1 98 ? -1.221 2.210 -10.031 1.00 96.19 98 VAL A CA 1
ATOM 794 C C . VAL A 1 98 ? -0.922 2.737 -11.431 1.00 96.19 98 VAL A C 1
ATOM 796 O O . VAL A 1 98 ? -1.598 3.636 -11.943 1.00 96.19 98 VAL A O 1
ATOM 799 N N . ALA A 1 99 ? 0.112 2.177 -12.052 1.00 94.31 99 ALA A N 1
ATOM 800 C CA . ALA A 1 99 ? 0.411 2.328 -13.473 1.00 94.31 99 ALA A CA 1
ATOM 801 C C . ALA A 1 99 ? 0.850 0.986 -14.065 1.00 94.31 99 ALA A C 1
ATOM 803 O O . ALA A 1 99 ? 1.483 0.192 -13.379 1.00 94.31 99 ALA A O 1
ATOM 804 N N . LEU A 1 100 ? 0.517 0.745 -15.327 1.00 90.19 100 LEU A N 1
ATOM 805 C CA . LEU A 1 100 ? 0.910 -0.439 -16.071 1.00 90.19 100 LEU A CA 1
ATOM 806 C C . LEU A 1 100 ? 2.366 -0.304 -16.523 1.00 90.19 100 LEU A C 1
ATOM 808 O O . LEU A 1 100 ? 2.753 0.714 -17.101 1.00 90.19 100 LEU A O 1
ATOM 812 N N . PHE A 1 101 ? 3.163 -1.331 -16.264 1.00 86.62 101 PHE A N 1
ATOM 813 C CA . PHE A 1 101 ? 4.549 -1.432 -16.694 1.00 86.62 101 PHE A CA 1
ATOM 814 C C . PHE A 1 101 ? 4.889 -2.897 -16.945 1.00 86.62 101 PHE A C 1
ATOM 816 O O . PHE A 1 101 ? 4.723 -3.713 -16.045 1.00 86.62 101 PHE A O 1
ATOM 823 N N . GLU A 1 102 ? 5.333 -3.222 -18.163 1.00 83.94 102 GLU A N 1
ATOM 824 C CA . GLU A 1 102 ? 5.582 -4.612 -18.590 1.00 83.94 102 GLU A CA 1
ATOM 825 C C . GLU A 1 102 ? 4.423 -5.558 -18.221 1.00 83.94 102 GLU A C 1
ATOM 827 O O . GLU A 1 102 ? 4.615 -6.588 -17.582 1.00 83.94 102 GLU A O 1
ATOM 832 N N . ASP A 1 103 ? 3.202 -5.156 -18.585 1.00 80.81 103 ASP A N 1
ATOM 833 C CA . ASP A 1 103 ? 1.957 -5.909 -18.368 1.00 80.81 103 ASP A CA 1
ATOM 834 C C . ASP A 1 103 ? 1.570 -6.153 -16.896 1.00 80.81 103 ASP A C 1
ATOM 836 O O . ASP A 1 103 ? 0.640 -6.906 -16.609 1.00 80.81 103 ASP A O 1
ATOM 840 N N . GLN A 1 104 ? 2.229 -5.473 -15.954 1.00 85.38 104 GLN A N 1
ATOM 841 C CA . GLN A 1 104 ? 1.940 -5.543 -14.522 1.00 85.38 104 GLN A CA 1
ATOM 842 C C . GLN A 1 104 ? 1.558 -4.174 -13.960 1.00 85.38 104 GLN A C 1
ATOM 844 O O . GLN A 1 104 ? 2.133 -3.143 -14.324 1.00 85.38 104 GLN A O 1
ATOM 849 N N . HIS A 1 105 ? 0.589 -4.135 -13.041 1.00 89.62 105 HIS A N 1
ATOM 850 C CA . HIS A 1 105 ? 0.275 -2.908 -12.312 1.00 89.62 105 HIS A CA 1
ATOM 851 C C . HIS A 1 105 ? 1.302 -2.689 -11.210 1.00 89.62 105 HIS A C 1
ATOM 853 O O . HIS A 1 105 ? 1.301 -3.372 -10.189 1.00 89.62 105 HIS A O 1
ATOM 859 N N . ILE A 1 106 ? 2.143 -1.676 -11.387 1.00 91.69 106 ILE A N 1
ATOM 860 C CA . ILE A 1 106 ? 3.037 -1.201 -10.340 1.00 91.69 106 ILE A CA 1
ATOM 861 C C . ILE A 1 106 ? 2.333 -0.178 -9.445 1.00 91.69 106 ILE A C 1
ATOM 863 O O . ILE A 1 106 ? 1.567 0.668 -9.913 1.00 91.69 106 ILE A O 1
ATOM 867 N N . VAL A 1 107 ? 2.629 -0.201 -8.149 1.00 94.44 107 VAL A N 1
ATOM 868 C CA . VAL A 1 107 ? 2.085 0.756 -7.174 1.00 94.44 107 VAL A CA 1
ATOM 869 C C . VAL A 1 107 ? 2.935 2.026 -7.165 1.00 94.44 107 VAL A C 1
ATOM 871 O O . VAL A 1 107 ? 4.056 2.022 -6.681 1.00 94.44 107 VAL A O 1
ATOM 874 N N . LYS A 1 108 ? 2.429 3.160 -7.651 1.00 94.94 108 LYS A N 1
ATOM 875 C CA . LYS A 1 108 ? 3.135 4.458 -7.585 1.00 94.94 108 LYS A CA 1
ATOM 876 C C . LYS A 1 108 ? 3.068 5.088 -6.197 1.00 94.94 108 LYS A C 1
ATOM 878 O O . LYS A 1 108 ? 4.023 5.710 -5.734 1.00 94.94 108 LYS A O 1
ATOM 883 N N . SER A 1 109 ? 1.915 4.963 -5.547 1.00 96.38 109 SER A N 1
ATOM 884 C CA . SER A 1 109 ? 1.698 5.426 -4.179 1.00 96.38 109 SER A CA 1
ATOM 885 C C . SER A 1 109 ? 0.586 4.629 -3.506 1.00 96.38 109 SER A C 1
ATOM 887 O O . SER A 1 109 ? -0.249 4.019 -4.173 1.00 96.38 109 SER A O 1
ATOM 889 N N . MET A 1 110 ? 0.573 4.635 -2.176 1.00 96.81 110 MET A N 1
ATOM 890 C CA . MET A 1 110 ? -0.439 3.947 -1.380 1.00 96.81 110 MET A CA 1
ATOM 891 C C . MET A 1 110 ? -0.978 4.878 -0.296 1.00 96.81 110 MET A C 1
ATOM 893 O O . MET A 1 110 ? -0.227 5.603 0.351 1.00 96.81 110 MET A O 1
ATOM 897 N N . THR A 1 111 ? -2.292 4.860 -0.088 1.00 97.44 111 THR A N 1
ATOM 898 C CA . THR A 1 111 ? -2.959 5.567 1.011 1.00 97.44 111 THR A CA 1
ATOM 899 C C . THR A 1 111 ? -3.749 4.579 1.853 1.00 97.44 111 THR A C 1
ATOM 901 O O . THR A 1 111 ? -4.515 3.789 1.311 1.00 97.44 111 THR A O 1
ATOM 904 N N . VAL A 1 112 ? -3.615 4.649 3.175 1.00 97.19 112 VAL A N 1
ATOM 905 C CA . VAL A 1 112 ? -4.398 3.837 4.115 1.00 97.19 112 VAL A CA 1
ATOM 906 C C . VAL A 1 112 ? -5.229 4.752 4.999 1.00 97.19 112 VAL A C 1
ATOM 908 O O . VAL A 1 112 ? -4.718 5.721 5.554 1.00 97.19 112 VAL A O 1
ATOM 911 N N . SER A 1 113 ? -6.518 4.459 5.134 1.00 96.38 113 SER A N 1
ATOM 912 C CA . SER A 1 113 ? -7.452 5.257 5.935 1.00 96.38 113 SER A CA 1
ATOM 913 C C . SER A 1 113 ? -8.551 4.387 6.545 1.00 96.38 113 SER A C 1
ATOM 915 O O . SER A 1 113 ? -8.687 3.216 6.197 1.00 96.38 113 SER A O 1
ATOM 917 N N . GLY A 1 114 ? -9.339 4.933 7.473 1.00 93.81 114 GLY A N 1
ATOM 918 C CA . GLY A 1 114 ? -10.464 4.221 8.081 1.00 93.81 114 GLY A CA 1
ATOM 919 C C . GLY A 1 114 ? -10.572 4.443 9.585 1.00 93.81 114 GLY A C 1
ATOM 920 O O . GLY A 1 114 ? -10.354 5.548 10.082 1.00 93.81 114 GLY A O 1
ATOM 921 N N . SER A 1 115 ? -10.955 3.391 10.306 1.00 92.44 115 SER A N 1
ATOM 922 C CA . SER A 1 115 ? -11.087 3.391 11.760 1.00 92.44 115 SER A CA 1
ATOM 923 C C . SER A 1 115 ? -9.758 3.758 12.427 1.00 92.44 115 SER A C 1
ATOM 925 O O . SER A 1 115 ? -8.759 3.090 12.145 1.00 92.44 115 SER A O 1
ATOM 927 N N . PRO A 1 116 ? -9.733 4.735 13.359 1.00 88.88 116 PRO A N 1
ATOM 928 C CA . PRO A 1 116 ? -8.481 5.190 13.944 1.00 88.88 116 PRO A CA 1
ATOM 929 C C . PRO A 1 116 ? -7.641 4.083 14.571 1.00 88.88 116 PRO A C 1
ATOM 931 O O . PRO A 1 116 ? -6.458 3.971 14.278 1.00 88.88 116 PRO A O 1
ATOM 934 N N . TYR A 1 117 ? -8.285 3.196 15.329 1.00 87.31 117 TYR A N 1
ATOM 935 C CA . TYR A 1 117 ? -7.640 2.030 15.927 1.00 87.31 117 TYR A CA 1
ATOM 936 C C . TYR A 1 117 ? -6.896 1.155 14.901 1.00 87.31 117 TYR A C 1
ATOM 938 O O . TYR A 1 117 ? -5.733 0.813 15.105 1.00 87.31 117 TYR A O 1
ATOM 946 N N . LEU A 1 118 ? -7.544 0.812 13.779 1.00 92.00 118 LEU A N 1
ATOM 947 C CA . LEU A 1 118 ? -6.955 -0.077 12.775 1.00 92.00 118 LEU A CA 1
ATOM 948 C C . LEU A 1 118 ? -5.801 0.583 12.028 1.00 92.00 118 LEU A C 1
ATOM 950 O O . LEU A 1 118 ? -4.755 -0.040 11.871 1.00 92.00 118 LEU A O 1
ATOM 954 N N . VAL A 1 119 ? -5.975 1.836 11.599 1.00 92.31 119 VAL A N 1
ATOM 955 C CA . VAL A 1 119 ? -4.948 2.558 10.835 1.00 92.31 119 VAL A CA 1
ATOM 956 C C . VAL A 1 119 ? -3.705 2.790 11.695 1.00 92.31 119 VAL A C 1
ATOM 958 O O . VAL A 1 119 ? -2.598 2.516 11.239 1.00 92.31 119 VAL A O 1
ATOM 961 N N . THR A 1 120 ? -3.863 3.210 12.956 1.00 87.25 120 THR A N 1
ATOM 962 C CA . THR A 1 120 ? -2.730 3.381 13.880 1.00 87.25 120 THR A CA 1
ATOM 963 C C . THR A 1 120 ? -2.002 2.061 14.111 1.00 87.25 120 THR A C 1
ATOM 965 O O . THR A 1 120 ? -0.782 1.993 13.981 1.00 87.25 120 THR A O 1
ATOM 968 N N . LYS A 1 121 ? -2.737 0.980 14.404 1.00 88.00 121 LYS A N 1
ATOM 969 C CA . LYS A 1 121 ? -2.138 -0.335 14.663 1.00 88.00 121 LYS A CA 1
ATOM 970 C C . LYS A 1 121 ? -1.423 -0.885 13.428 1.00 88.00 121 LYS A C 1
ATOM 972 O O . LYS A 1 121 ? -0.326 -1.423 13.553 1.00 88.00 121 LYS A O 1
ATOM 977 N N . PHE A 1 122 ? -2.005 -0.700 12.242 1.00 90.94 122 PHE A N 1
ATOM 978 C CA . PHE A 1 122 ? -1.364 -1.025 10.972 1.00 90.94 122 PHE A CA 1
ATOM 979 C C . PHE A 1 122 ? -0.053 -0.251 10.797 1.00 90.94 122 PHE A C 1
ATOM 981 O O . PHE A 1 122 ? 0.970 -0.873 10.530 1.00 90.94 122 PHE A O 1
ATOM 988 N N . TYR A 1 123 ? -0.048 1.067 11.027 1.00 87.88 123 TYR A N 1
ATOM 989 C CA . TYR A 1 123 ? 1.163 1.887 10.930 1.00 87.88 123 TYR A CA 1
ATOM 990 C C . TYR A 1 123 ? 2.277 1.420 11.876 1.00 87.88 123 TYR A C 1
ATOM 992 O O . TYR A 1 123 ? 3.422 1.227 11.459 1.00 87.88 123 TYR A O 1
ATOM 1000 N N . LEU A 1 124 ? 1.935 1.191 13.146 1.00 81.94 124 LEU A N 1
ATOM 1001 C CA . LEU A 1 124 ? 2.885 0.715 14.149 1.00 81.94 124 LEU A CA 1
ATOM 1002 C C . LEU A 1 124 ? 3.468 -0.650 13.765 1.00 81.94 124 LEU A C 1
ATOM 1004 O O . LEU A 1 124 ? 4.660 -0.870 13.937 1.00 81.94 124 LEU A O 1
ATOM 1008 N N . MET A 1 125 ? 2.662 -1.562 13.215 1.00 83.19 125 MET A N 1
ATOM 1009 C CA . MET A 1 125 ? 3.120 -2.900 12.823 1.00 83.19 125 MET A CA 1
ATOM 1010 C C . MET A 1 125 ? 3.939 -2.897 11.530 1.00 83.19 125 MET A C 1
ATOM 1012 O O . MET A 1 125 ? 5.004 -3.513 11.490 1.00 83.19 125 MET A O 1
ATOM 1016 N N . ALA A 1 126 ? 3.478 -2.186 10.499 1.00 82.31 126 ALA A N 1
ATOM 1017 C CA . ALA A 1 126 ? 4.083 -2.188 9.167 1.00 82.31 126 ALA A CA 1
ATOM 1018 C C . ALA A 1 126 ? 5.476 -1.567 9.132 1.00 82.31 126 ALA A C 1
ATOM 1020 O O . ALA A 1 126 ? 6.298 -1.976 8.313 1.00 82.31 126 ALA A O 1
ATOM 1021 N N . TRP A 1 127 ? 5.772 -0.645 10.051 1.00 75.94 127 TRP A N 1
ATOM 1022 C CA . TRP A 1 127 ? 7.077 0.011 10.119 1.00 75.94 127 TRP A CA 1
ATOM 1023 C C . TRP A 1 127 ? 7.759 -0.097 11.493 1.00 75.94 127 TRP A C 1
ATOM 1025 O O . TRP A 1 127 ? 8.775 0.559 11.709 1.00 75.94 127 TRP A O 1
ATOM 1035 N N . ARG A 1 128 ? 7.259 -0.975 12.391 1.00 64.56 128 ARG A N 1
ATOM 1036 C CA . ARG A 1 128 ? 7.684 -1.151 13.810 1.00 64.56 128 ARG A CA 1
ATOM 1037 C C . ARG A 1 128 ? 8.109 0.167 14.453 1.00 64.56 128 ARG A C 1
ATOM 1039 O O . ARG A 1 128 ? 9.148 0.265 15.109 1.00 64.56 128 ARG A O 1
ATOM 1046 N N . THR A 1 129 ? 7.306 1.196 14.227 1.00 65.00 129 THR A N 1
ATOM 1047 C CA . THR A 1 129 ? 7.520 2.496 14.837 1.00 65.00 129 THR A CA 1
ATOM 1048 C C . THR A 1 129 ? 7.107 2.394 16.302 1.00 65.00 129 THR A C 1
ATOM 1050 O O . THR A 1 129 ? 6.121 1.746 16.648 1.00 65.00 129 THR A O 1
ATOM 1053 N N . LYS A 1 130 ? 7.897 2.991 17.195 1.00 56.94 130 LYS A N 1
ATOM 1054 C CA . LYS A 1 130 ? 7.568 3.093 18.621 1.00 56.94 130 LYS A CA 1
ATOM 1055 C C . LYS A 1 130 ? 6.948 4.460 18.870 1.00 56.94 130 LYS A C 1
ATOM 1057 O O . LYS A 1 130 ? 7.570 5.300 19.507 1.00 56.94 130 LYS A O 1
ATOM 1062 N N . ILE A 1 131 ? 5.776 4.717 18.299 1.00 56.75 131 ILE A N 1
ATOM 1063 C CA . ILE A 1 131 ? 5.020 5.907 18.692 1.00 56.75 131 ILE A CA 1
ATOM 1064 C C . ILE A 1 131 ? 4.216 5.524 19.929 1.00 56.75 131 ILE A C 1
ATOM 1066 O O . ILE A 1 131 ? 3.502 4.520 19.893 1.00 56.75 131 ILE A O 1
ATOM 1070 N N . GLN A 1 132 ? 4.351 6.263 21.033 1.00 51.12 132 GLN A N 1
ATOM 1071 C CA . GLN A 1 132 ? 3.464 6.045 22.173 1.00 51.12 132 GLN A CA 1
ATOM 1072 C C . GLN A 1 132 ? 2.062 6.526 21.780 1.00 51.12 132 GLN A C 1
ATOM 1074 O O . GLN A 1 132 ? 1.926 7.565 21.139 1.00 51.12 132 GLN A O 1
ATOM 1079 N N . GLU A 1 133 ? 1.002 5.799 22.152 1.00 47.59 133 GLU A N 1
ATOM 1080 C CA . GLU A 1 133 ? -0.384 6.162 21.789 1.00 47.59 133 GLU A CA 1
ATOM 1081 C C . GLU A 1 133 ? -0.782 7.593 22.227 1.00 47.59 133 GLU A C 1
ATOM 1083 O O . GLU A 1 133 ? -1.723 8.153 21.670 1.00 47.59 133 GLU A O 1
ATOM 1088 N N . GLY A 1 134 ? -0.044 8.214 23.161 1.00 47.56 134 GLY A N 1
ATOM 1089 C CA . GLY A 1 134 ? -0.213 9.610 23.591 1.00 47.56 134 GLY A CA 1
ATOM 1090 C C . GLY A 1 134 ? 0.565 10.671 22.793 1.00 47.56 134 GLY A C 1
ATOM 1091 O O . GLY A 1 134 ? 0.240 11.853 22.906 1.00 47.56 134 GLY A O 1
ATOM 1092 N N . ASP A 1 135 ? 1.544 10.277 21.974 1.00 48.38 135 ASP A N 1
ATOM 1093 C CA . ASP A 1 135 ? 2.375 11.201 21.182 1.00 48.38 135 ASP A CA 1
ATOM 1094 C C . ASP A 1 135 ? 1.685 11.628 19.879 1.00 48.38 135 ASP A C 1
ATOM 1096 O O . ASP A 1 135 ? 2.007 12.659 19.300 1.00 48.38 135 ASP A O 1
ATOM 1100 N N . LEU A 1 136 ? 0.679 10.877 19.422 1.00 56.88 136 LEU A N 1
ATOM 1101 C CA . LEU A 1 136 ? -0.101 11.214 18.231 1.00 56.88 136 LEU A CA 1
ATOM 1102 C C . LEU A 1 136 ? -1.138 12.288 18.560 1.00 56.88 136 LEU A C 1
ATOM 1104 O O . LEU A 1 136 ? -2.344 12.033 18.614 1.00 56.88 136 LEU A O 1
ATOM 1108 N N . LYS A 1 137 ? -0.679 13.524 18.772 1.00 57.06 137 LYS A N 1
ATOM 1109 C CA . LYS A 1 137 ? -1.587 14.671 18.839 1.00 57.06 137 LYS A CA 1
ATOM 1110 C C . LYS A 1 137 ? -2.374 14.759 17.531 1.00 57.06 137 LYS A C 1
ATOM 1112 O O . LYS A 1 137 ? -1.865 14.455 16.455 1.00 57.06 137 LYS A O 1
ATOM 1117 N N . LYS A 1 138 ? -3.615 15.248 17.620 1.00 56.00 138 LYS A N 1
ATOM 1118 C CA . LYS A 1 138 ? -4.615 15.329 16.533 1.00 56.00 138 LYS A CA 1
ATOM 1119 C C . LYS A 1 138 ? -4.153 16.037 15.239 1.00 56.00 138 LYS A C 1
ATOM 1121 O O . LYS A 1 138 ? -4.923 16.036 14.290 1.00 56.00 138 LYS A O 1
ATOM 1126 N N . ASN A 1 139 ? -2.948 16.616 15.206 1.00 54.50 139 ASN A N 1
ATOM 1127 C CA . ASN A 1 139 ? -2.365 17.377 14.097 1.00 54.50 139 ASN A CA 1
ATOM 1128 C C . ASN A 1 139 ? -0.870 17.067 13.846 1.00 54.50 139 ASN A C 1
ATOM 1130 O O . ASN A 1 139 ? -0.218 17.815 13.120 1.00 54.50 139 ASN A O 1
ATOM 1134 N N . GLU A 1 140 ? -0.290 16.032 14.461 1.00 67.38 140 GLU A N 1
ATOM 1135 C CA . GLU A 1 140 ? 1.136 15.737 14.279 1.00 67.38 140 GLU A CA 1
ATOM 1136 C C . GLU A 1 140 ? 1.369 14.895 13.020 1.00 67.38 140 GLU A C 1
ATOM 1138 O O . GLU A 1 140 ? 0.736 13.857 12.815 1.00 67.38 140 GLU A O 1
ATOM 1143 N N . LEU A 1 141 ? 2.263 15.379 12.156 1.00 76.56 141 LEU A N 1
ATOM 1144 C CA . LEU A 1 141 ? 2.750 14.653 10.992 1.00 76.56 141 LEU A CA 1
ATOM 1145 C C . LEU A 1 141 ? 3.974 13.847 11.414 1.00 76.56 141 LEU A C 1
ATOM 1147 O O . LEU A 1 141 ? 5.037 14.415 11.660 1.00 76.56 141 LEU A O 1
ATOM 1151 N N . VAL A 1 142 ? 3.840 12.526 11.430 1.00 80.69 142 VAL A N 1
ATOM 1152 C CA . VAL A 1 142 ? 4.970 11.628 11.651 1.00 80.69 142 VAL A CA 1
ATOM 1153 C C . VAL A 1 142 ? 5.468 11.132 10.305 1.00 80.69 142 VAL A C 1
ATOM 1155 O O . VAL A 1 142 ? 4.693 10.596 9.515 1.00 80.69 142 VAL A O 1
ATOM 1158 N N . LYS A 1 143 ? 6.761 11.317 10.038 1.00 81.81 143 LYS A N 1
ATOM 1159 C CA . LYS A 1 143 ? 7.416 10.804 8.833 1.00 81.81 143 LYS A CA 1
ATOM 1160 C C . LYS A 1 143 ? 8.362 9.669 9.180 1.00 81.81 143 LYS A C 1
ATOM 1162 O O . LYS A 1 143 ? 9.109 9.756 10.152 1.00 81.81 143 LYS A O 1
ATOM 1167 N N . ASN A 1 144 ? 8.350 8.635 8.356 1.00 78.88 144 ASN A N 1
ATOM 1168 C CA . ASN A 1 144 ? 9.310 7.549 8.382 1.00 78.88 144 ASN A CA 1
ATOM 1169 C C . ASN A 1 144 ? 9.794 7.272 6.957 1.00 78.88 144 ASN A C 1
ATOM 1171 O O . ASN A 1 144 ? 9.086 7.535 5.989 1.00 78.88 144 ASN A O 1
ATOM 1175 N N . TYR A 1 145 ? 10.993 6.719 6.835 1.00 78.62 145 TYR A N 1
ATOM 1176 C CA . TYR A 1 145 ? 11.588 6.377 5.554 1.00 78.62 145 TYR A CA 1
ATOM 1177 C C . TYR A 1 145 ? 11.968 4.904 5.555 1.00 78.62 145 TYR A C 1
ATOM 1179 O O . TYR A 1 145 ? 12.608 4.421 6.490 1.00 78.62 145 TYR A O 1
ATOM 1187 N N . TYR A 1 146 ? 11.608 4.198 4.489 1.00 75.06 146 TYR A N 1
ATOM 1188 C CA . TYR A 1 146 ? 12.017 2.815 4.292 1.00 75.06 146 TYR A CA 1
ATOM 1189 C C . TYR A 1 146 ? 12.447 2.608 2.845 1.00 75.06 146 TYR A C 1
ATOM 1191 O O . TYR A 1 146 ? 11.626 2.687 1.938 1.00 75.06 146 TYR A O 1
ATOM 1199 N N . LEU A 1 147 ? 13.741 2.353 2.620 1.00 81.62 147 LEU A N 1
ATOM 1200 C CA . LEU A 1 147 ? 14.328 2.293 1.276 1.00 81.62 147 LEU A CA 1
ATOM 1201 C C . LEU A 1 147 ? 13.953 3.549 0.456 1.00 81.62 147 LEU A C 1
ATOM 1203 O O . LEU A 1 147 ? 14.381 4.655 0.795 1.00 81.62 147 LEU A O 1
ATOM 1207 N N . GLN A 1 148 ? 13.148 3.383 -0.596 1.00 82.81 148 GLN A N 1
ATOM 1208 C CA . GLN A 1 148 ? 12.675 4.454 -1.476 1.00 82.81 148 GLN A CA 1
ATOM 1209 C C . GLN A 1 148 ? 11.310 5.032 -1.074 1.00 82.81 148 GLN A C 1
ATOM 1211 O O . GLN A 1 148 ? 10.829 5.962 -1.720 1.00 82.81 148 GLN A O 1
ATOM 1216 N N . ASP A 1 149 ? 10.679 4.516 -0.025 1.00 87.62 149 ASP A N 1
ATOM 1217 C CA . ASP A 1 149 ? 9.380 4.994 0.428 1.00 87.62 149 ASP A CA 1
ATOM 1218 C C . ASP A 1 149 ? 9.538 6.128 1.453 1.00 87.62 149 ASP A C 1
ATOM 1220 O O . ASP A 1 149 ? 10.239 5.991 2.461 1.00 87.62 149 ASP A O 1
ATOM 1224 N N . ASP A 1 150 ? 8.855 7.243 1.198 1.00 90.19 150 ASP A N 1
ATOM 1225 C CA . ASP A 1 150 ? 8.497 8.264 2.185 1.00 90.19 150 ASP A CA 1
ATOM 1226 C C . ASP A 1 150 ? 7.102 7.931 2.723 1.00 90.19 150 ASP A C 1
ATOM 1228 O O . ASP A 1 150 ? 6.115 7.932 1.979 1.00 90.19 150 ASP A O 1
ATOM 1232 N N . ILE A 1 151 ? 7.037 7.599 4.010 1.00 90.50 151 ILE A N 1
ATOM 1233 C CA . ILE A 1 151 ? 5.816 7.209 4.705 1.00 90.50 151 ILE A CA 1
ATOM 1234 C C . ILE A 1 151 ? 5.429 8.347 5.642 1.00 90.50 151 ILE A C 1
ATOM 1236 O O . ILE A 1 151 ? 6.164 8.681 6.570 1.00 90.50 151 ILE A O 1
ATOM 1240 N N . SER A 1 152 ? 4.237 8.899 5.459 1.00 90.19 152 SER A N 1
ATOM 1241 C CA . SER A 1 152 ? 3.643 9.859 6.379 1.00 90.19 152 SER A CA 1
ATOM 1242 C C . SER A 1 152 ? 2.438 9.274 7.098 1.00 90.19 152 SER A C 1
ATOM 1244 O O . SER A 1 152 ? 1.589 8.628 6.493 1.00 90.19 152 SER A O 1
ATOM 1246 N N . TYR A 1 153 ? 2.336 9.552 8.391 1.00 89.12 153 TYR A N 1
ATOM 1247 C CA . TYR A 1 153 ? 1.156 9.315 9.209 1.00 89.12 153 TYR A CA 1
ATOM 1248 C C . TYR A 1 153 ? 0.670 10.648 9.770 1.00 89.12 153 TYR A C 1
ATOM 1250 O O . TYR A 1 153 ? 1.430 11.373 10.410 1.00 89.12 153 TYR A O 1
ATOM 1258 N N . GLN A 1 154 ? -0.592 10.981 9.518 1.00 88.44 154 GLN A N 1
ATOM 1259 C CA . GLN A 1 154 ? -1.197 12.230 9.976 1.00 88.44 154 GLN A CA 1
ATOM 1260 C C . GLN A 1 154 ? -2.695 12.059 10.215 1.00 88.44 154 GLN A C 1
ATOM 1262 O O . GLN A 1 154 ? -3.335 11.181 9.639 1.00 88.44 154 GLN A O 1
ATOM 1267 N N . PHE A 1 155 ? -3.285 12.947 11.007 1.00 84.69 155 PHE A N 1
ATOM 1268 C CA . PHE A 1 155 ? -4.736 13.053 11.127 1.00 84.69 155 PHE A CA 1
ATOM 1269 C C . PHE A 1 155 ? -5.266 14.098 10.143 1.00 84.69 155 PHE A C 1
ATOM 1271 O O . PHE A 1 155 ? -4.884 15.263 10.183 1.00 84.69 155 PHE A O 1
ATOM 1278 N N . HIS A 1 156 ? -6.180 13.689 9.269 1.00 82.12 156 HIS A N 1
ATOM 1279 C CA . HIS A 1 156 ? -6.920 14.573 8.379 1.00 82.12 156 HIS A CA 1
ATOM 1280 C C . HIS A 1 156 ? -8.380 14.630 8.837 1.00 82.12 156 HIS A C 1
ATOM 1282 O O . HIS A 1 156 ? -9.065 13.608 8.875 1.00 82.12 156 HIS A O 1
ATOM 1288 N N . ASN A 1 157 ? -8.858 15.812 9.241 1.00 80.81 157 ASN A N 1
ATOM 1289 C CA . ASN A 1 157 ? -10.207 16.009 9.797 1.00 80.81 157 ASN A CA 1
ATOM 1290 C C . ASN A 1 157 ? -10.543 15.024 10.938 1.00 80.81 157 ASN A C 1
ATOM 1292 O O . ASN A 1 157 ? -11.634 14.457 11.000 1.00 80.81 157 ASN A O 1
ATOM 1296 N N . GLY A 1 158 ? -9.574 14.777 11.827 1.00 76.31 158 GLY A N 1
ATOM 1297 C CA . GLY A 1 158 ? -9.726 13.865 12.964 1.00 76.31 158 GLY A CA 1
ATOM 1298 C C . GLY A 1 158 ? -9.694 12.371 12.620 1.00 76.31 158 GLY A C 1
ATOM 1299 O O . GLY A 1 158 ? -9.884 11.555 13.520 1.00 76.31 158 GLY A O 1
ATOM 1300 N N . LYS A 1 159 ? -9.424 11.994 11.364 1.00 85.00 159 LYS A N 1
ATOM 1301 C CA . LYS A 1 159 ? -9.242 10.601 10.933 1.00 85.00 159 LYS A CA 1
ATOM 1302 C C . LYS A 1 159 ? -7.783 10.357 10.546 1.00 85.00 159 LYS A C 1
ATOM 1304 O O . LYS A 1 159 ? -7.242 11.161 9.788 1.00 85.00 159 LYS A O 1
ATOM 1309 N N . PRO A 1 160 ? -7.133 9.287 11.025 1.00 88.62 160 PRO A N 1
ATOM 1310 C CA . PRO A 1 160 ? -5.764 9.010 10.631 1.00 88.62 160 PRO A CA 1
ATOM 1311 C C . PRO A 1 160 ? -5.692 8.533 9.185 1.00 88.62 160 PRO A C 1
ATOM 1313 O O . PRO A 1 160 ? -6.554 7.795 8.697 1.00 88.62 160 PRO A O 1
ATOM 1316 N N . VAL A 1 161 ? -4.633 8.971 8.520 1.00 93.44 161 VAL A N 1
ATOM 1317 C CA . VAL A 1 161 ? -4.300 8.641 7.145 1.00 93.44 161 VAL A CA 1
ATOM 1318 C C . VAL A 1 161 ? -2.807 8.357 7.081 1.00 93.44 161 VAL A C 1
ATOM 1320 O O . VAL A 1 161 ? -1.995 9.151 7.560 1.00 93.44 161 VAL A O 1
ATOM 1323 N N . ILE A 1 162 ? -2.459 7.233 6.466 1.00 94.00 162 ILE A N 1
ATOM 1324 C CA . ILE A 1 162 ? -1.085 6.909 6.090 1.00 94.00 162 ILE A CA 1
ATOM 1325 C C . ILE A 1 162 ? -0.951 7.185 4.603 1.00 94.00 162 ILE A C 1
ATOM 1327 O O . ILE A 1 162 ? -1.790 6.730 3.829 1.00 94.00 162 ILE A O 1
ATOM 1331 N N . THR A 1 163 ? 0.090 7.899 4.195 1.00 95.25 163 THR A N 1
ATOM 1332 C CA . THR A 1 163 ? 0.437 8.071 2.781 1.00 95.25 163 THR A CA 1
ATOM 1333 C C . THR A 1 163 ? 1.842 7.554 2.551 1.00 95.25 163 THR A C 1
ATOM 1335 O O . THR A 1 163 ? 2.739 7.833 3.336 1.00 95.25 163 THR A O 1
ATOM 1338 N N . ILE A 1 164 ? 2.034 6.803 1.476 1.00 94.44 164 ILE A N 1
ATOM 1339 C CA . ILE A 1 164 ? 3.320 6.228 1.099 1.00 94.44 164 ILE A CA 1
ATOM 1340 C C . ILE A 1 164 ? 3.599 6.647 -0.332 1.00 94.44 164 ILE A C 1
ATOM 1342 O O . ILE A 1 164 ? 2.789 6.390 -1.227 1.00 94.44 164 ILE A O 1
ATOM 1346 N N . LYS A 1 165 ? 4.723 7.327 -0.533 1.00 94.31 165 LYS A N 1
ATOM 1347 C CA . LYS A 1 165 ? 5.156 7.850 -1.830 1.00 94.31 165 LYS A CA 1
ATOM 1348 C C . LYS A 1 165 ? 6.589 7.440 -2.101 1.00 94.31 165 LYS A C 1
ATOM 1350 O O . LYS A 1 165 ? 7.373 7.286 -1.172 1.00 94.31 165 LYS A O 1
ATOM 1355 N N . ASN A 1 166 ? 6.942 7.327 -3.373 1.00 91.81 166 ASN A N 1
ATOM 1356 C CA . ASN A 1 166 ? 8.327 7.108 -3.747 1.00 91.81 166 ASN A CA 1
ATOM 1357 C C . ASN A 1 166 ? 9.108 8.429 -3.691 1.00 91.81 166 ASN A C 1
ATOM 1359 O O . ASN A 1 166 ? 8.639 9.456 -4.181 1.00 91.81 166 ASN A O 1
ATOM 1363 N N . ARG A 1 167 ? 10.304 8.400 -3.105 1.00 88.75 167 ARG A N 1
ATOM 1364 C CA . ARG A 1 167 ? 1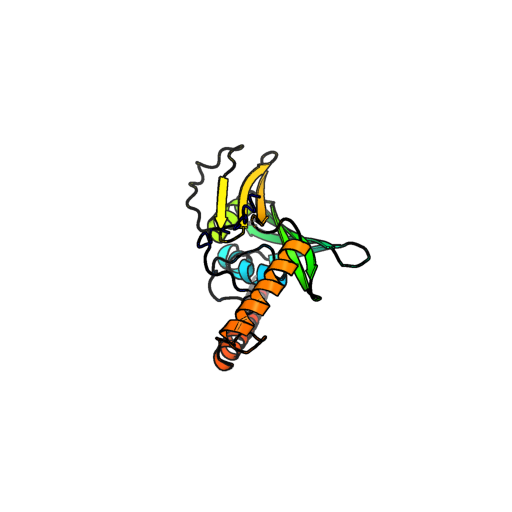1.214 9.556 -3.037 1.00 88.75 167 ARG A CA 1
ATOM 1365 C C . ARG A 1 167 ? 12.208 9.628 -4.198 1.00 88.75 167 ARG A C 1
ATOM 1367 O O . ARG A 1 167 ? 12.866 10.651 -4.360 1.00 88.75 167 ARG A O 1
ATOM 1374 N N . GLN A 1 168 ? 12.396 8.526 -4.919 1.00 87.19 168 GLN A N 1
ATOM 1375 C CA . GLN A 1 168 ? 13.456 8.349 -5.910 1.00 87.19 168 GLN A CA 1
ATOM 1376 C C . GLN A 1 168 ? 12.968 8.608 -7.341 1.00 87.19 168 GLN A C 1
ATOM 1378 O O . GLN A 1 168 ? 13.665 9.266 -8.105 1.00 87.19 168 GLN A O 1
ATOM 1383 N N . PHE A 1 169 ? 11.781 8.124 -7.694 1.00 86.88 169 PHE A N 1
ATOM 1384 C CA . PHE A 1 169 ? 11.206 8.174 -9.032 1.00 86.88 169 PHE A CA 1
ATOM 1385 C C . PHE A 1 169 ? 10.009 9.123 -9.053 1.00 86.88 169 PHE A C 1
ATOM 1387 O O . PHE A 1 169 ? 9.022 8.906 -8.342 1.00 86.88 169 PHE A O 1
ATOM 1394 N N . GLN A 1 170 ? 10.073 10.160 -9.891 1.00 84.00 170 GLN A N 1
ATOM 1395 C CA . GLN A 1 170 ? 8.976 11.121 -10.046 1.00 84.00 170 GLN A CA 1
ATOM 1396 C C . GLN A 1 170 ? 7.870 10.579 -10.960 1.00 84.00 170 GLN A C 1
ATOM 1398 O O . GLN A 1 170 ? 6.734 11.050 -10.914 1.00 84.00 170 GLN A O 1
ATOM 1403 N N . GLY A 1 171 ? 8.179 9.560 -11.764 1.00 86.00 171 GLY A N 1
ATOM 1404 C CA . GLY A 1 171 ? 7.213 8.890 -12.619 1.00 86.00 171 GLY A CA 1
ATOM 1405 C C . GLY A 1 171 ? 7.737 7.592 -13.223 1.00 86.00 171 GLY A C 1
ATOM 1406 O O . GLY A 1 171 ? 8.872 7.171 -12.996 1.00 86.00 171 GLY A O 1
ATOM 1407 N N . LEU A 1 172 ? 6.885 6.975 -14.043 1.00 87.19 172 LEU A N 1
ATOM 1408 C CA . LEU A 1 172 ? 7.171 5.687 -14.670 1.00 87.19 172 LEU A CA 1
ATOM 1409 C C . LEU A 1 172 ? 8.375 5.735 -15.622 1.00 87.19 172 LEU A C 1
ATOM 1411 O O . LEU A 1 172 ? 9.117 4.764 -15.705 1.00 87.19 172 LEU A O 1
ATOM 1415 N N . GLY A 1 173 ? 8.604 6.868 -16.294 1.00 87.44 173 GLY A N 1
ATOM 1416 C CA . GLY A 1 173 ? 9.768 7.051 -17.166 1.00 87.44 173 GLY A CA 1
ATOM 1417 C C . GLY A 1 173 ? 11.097 6.964 -16.411 1.00 87.44 173 GLY A C 1
ATOM 1418 O O . GLY A 1 173 ? 11.999 6.250 -16.846 1.00 87.44 173 GLY A O 1
ATOM 1419 N N . ASP A 1 174 ? 11.196 7.617 -15.248 1.00 86.62 174 ASP A N 1
ATOM 1420 C CA . ASP A 1 174 ? 12.396 7.563 -14.399 1.00 86.62 174 ASP A CA 1
ATOM 1421 C C . ASP A 1 174 ? 12.662 6.137 -13.913 1.00 86.62 174 ASP A C 1
ATOM 1423 O O . ASP A 1 174 ? 13.800 5.664 -13.913 1.00 86.62 174 ASP A O 1
ATOM 1427 N N . PHE A 1 175 ? 11.594 5.439 -13.519 1.00 87.81 175 PHE A N 1
ATOM 1428 C CA . PHE A 1 175 ? 11.670 4.049 -13.093 1.00 87.81 175 PHE A CA 1
ATOM 1429 C C . PHE A 1 175 ? 12.123 3.124 -14.228 1.00 87.81 175 PHE A C 1
ATOM 1431 O O . PHE A 1 175 ? 13.023 2.309 -14.027 1.00 87.81 175 PHE A O 1
ATOM 1438 N N . ALA A 1 176 ? 11.563 3.287 -15.428 1.00 87.19 176 ALA A N 1
ATOM 1439 C CA . ALA A 1 176 ? 11.947 2.517 -16.606 1.00 87.19 176 ALA A CA 1
ATOM 1440 C C . ALA A 1 176 ? 13.434 2.708 -16.941 1.00 87.19 176 ALA A C 1
ATOM 1442 O O . ALA A 1 176 ? 14.163 1.733 -17.115 1.00 87.19 176 ALA A O 1
ATOM 1443 N N . ALA A 1 177 ? 13.911 3.957 -16.947 1.00 85.25 177 ALA A N 1
ATOM 1444 C CA . ALA A 1 177 ? 15.315 4.273 -17.200 1.00 85.25 177 ALA A CA 1
ATOM 1445 C C . ALA A 1 177 ? 16.249 3.661 -16.141 1.00 85.25 177 ALA A C 1
ATOM 1447 O O . ALA A 1 177 ? 17.299 3.106 -16.476 1.00 85.25 177 ALA A O 1
ATOM 1448 N N . PHE A 1 178 ? 15.856 3.715 -14.863 1.00 85.00 178 PHE A N 1
ATOM 1449 C CA . PHE A 1 178 ? 16.594 3.065 -13.782 1.00 85.00 178 PHE A CA 1
ATOM 1450 C C . PHE A 1 178 ? 16.661 1.546 -13.965 1.00 85.00 178 PHE A C 1
ATOM 1452 O O . PHE A 1 178 ? 17.734 0.961 -13.788 1.00 85.00 178 PHE A O 1
ATOM 1459 N N . ARG A 1 179 ? 15.545 0.902 -14.328 1.00 81.50 179 ARG A N 1
ATOM 1460 C CA . ARG A 1 179 ? 15.487 -0.550 -14.525 1.00 81.50 179 ARG A CA 1
ATOM 1461 C C . ARG A 1 179 ? 16.371 -0.992 -15.685 1.00 81.50 179 ARG A C 1
ATOM 1463 O O . ARG A 1 179 ? 17.173 -1.904 -15.507 1.00 81.50 179 ARG A O 1
ATOM 1470 N N . GLU A 1 180 ? 16.298 -0.302 -16.819 1.00 81.12 180 GLU A N 1
ATOM 1471 C CA . GLU A 1 180 ? 17.135 -0.586 -17.990 1.00 81.12 180 GLU A CA 1
ATOM 1472 C C . GLU A 1 180 ? 18.629 -0.421 -17.680 1.00 81.12 180 GLU A C 1
ATOM 1474 O O . GLU A 1 180 ? 19.428 -1.325 -17.939 1.00 81.12 180 GLU A O 1
ATOM 1479 N N . GLY A 1 181 ? 19.020 0.682 -17.030 1.00 75.88 181 GLY A N 1
ATOM 1480 C CA . GLY A 1 181 ? 20.412 0.895 -16.619 1.00 75.88 181 GLY A CA 1
ATOM 1481 C C . GLY A 1 181 ? 20.905 -0.153 -15.614 1.00 75.88 181 GLY A C 1
ATOM 1482 O O . GLY A 1 181 ? 22.046 -0.626 -15.689 1.00 75.88 181 GLY A O 1
ATOM 1483 N N . SER A 1 182 ? 20.033 -0.571 -14.696 1.00 76.75 182 SER A N 1
ATOM 1484 C CA . SER A 1 182 ? 20.346 -1.595 -13.699 1.00 76.75 182 SER A CA 1
ATOM 1485 C C . SER A 1 182 ? 20.451 -2.991 -14.320 1.00 76.75 182 SER A C 1
ATOM 1487 O O . SER A 1 182 ? 21.353 -3.748 -13.959 1.00 76.75 182 SER A O 1
ATOM 1489 N N . LYS A 1 183 ? 19.602 -3.317 -15.303 1.00 76.00 183 LYS A N 1
ATOM 1490 C CA . LYS A 1 183 ? 19.668 -4.556 -16.091 1.00 76.00 183 LYS A CA 1
ATOM 1491 C C . LYS A 1 183 ? 20.956 -4.622 -16.909 1.00 76.00 183 LYS A C 1
ATOM 1493 O O . LYS A 1 183 ? 21.660 -5.626 -16.846 1.00 76.00 183 LYS A O 1
ATOM 1498 N N . ALA A 1 184 ? 21.328 -3.540 -17.595 1.00 72.62 184 ALA A N 1
ATOM 1499 C CA . ALA A 1 184 ? 22.595 -3.455 -18.325 1.00 72.62 184 ALA A CA 1
ATOM 1500 C C . ALA A 1 184 ? 23.810 -3.659 -17.398 1.00 72.62 184 ALA A C 1
ATOM 1502 O O . ALA A 1 184 ? 24.732 -4.411 -17.720 1.00 72.62 184 ALA A O 1
ATOM 1503 N N . SER A 1 185 ? 23.780 -3.048 -16.210 1.00 72.19 185 SER A N 1
ATOM 1504 C CA . SER A 1 185 ? 24.824 -3.217 -15.189 1.00 72.19 185 SER A CA 1
ATOM 1505 C C . SER A 1 185 ? 24.885 -4.652 -14.653 1.00 72.19 185 SER A C 1
ATOM 1507 O O . SER A 1 185 ? 25.971 -5.188 -14.436 1.00 72.19 185 SER A O 1
ATOM 1509 N N . TYR A 1 186 ? 23.728 -5.294 -14.464 1.00 70.44 186 TYR A N 1
ATOM 1510 C CA . TYR A 1 186 ? 23.637 -6.688 -14.037 1.00 70.44 186 TYR A CA 1
ATOM 1511 C C . TYR A 1 186 ? 24.198 -7.641 -15.098 1.00 70.44 186 TYR A C 1
ATOM 1513 O O . TYR A 1 186 ? 25.043 -8.469 -14.771 1.00 70.44 186 TYR A O 1
ATOM 1521 N N . ILE A 1 187 ? 23.815 -7.478 -16.368 1.00 74.75 187 ILE A N 1
ATOM 1522 C CA . ILE A 1 187 ? 24.345 -8.271 -17.490 1.00 74.75 187 ILE A CA 1
ATOM 1523 C C . ILE A 1 187 ? 25.864 -8.120 -17.585 1.00 74.75 187 ILE A C 1
ATOM 1525 O O . ILE A 1 187 ? 26.571 -9.115 -17.703 1.00 74.75 187 ILE A O 1
ATOM 1529 N N . SER A 1 188 ? 2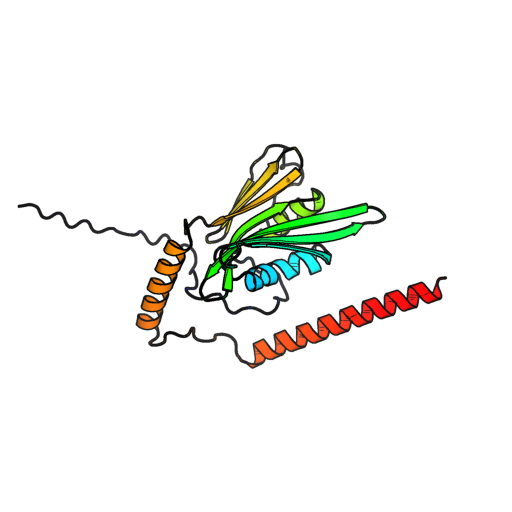6.380 -6.894 -17.467 1.00 69.56 188 SER A N 1
ATOM 1530 C CA . SER A 1 188 ? 27.825 -6.633 -17.464 1.00 69.56 188 SER A CA 1
ATOM 1531 C C . SER A 1 188 ? 28.555 -7.380 -16.339 1.00 69.56 188 SER A C 1
ATOM 1533 O O . SER A 1 188 ? 29.660 -7.883 -16.531 1.00 69.56 188 SER A O 1
ATOM 1535 N N . LYS A 1 189 ? 27.922 -7.502 -15.165 1.00 74.00 189 LYS A N 1
ATOM 1536 C CA . LYS A 1 189 ? 28.514 -8.144 -13.986 1.00 74.00 189 LYS A CA 1
ATOM 1537 C C . LYS A 1 189 ? 28.368 -9.670 -13.964 1.00 74.00 189 LYS A C 1
ATOM 1539 O O . LYS A 1 189 ? 29.268 -10.345 -13.473 1.00 74.00 189 LYS A O 1
ATOM 1544 N N . TYR A 1 190 ? 27.243 -10.204 -14.435 1.00 71.31 190 TYR A N 1
ATOM 1545 C CA . TYR A 1 190 ? 26.868 -11.615 -14.267 1.00 71.31 190 TYR A CA 1
ATOM 1546 C C . TYR A 1 190 ? 26.753 -12.389 -15.587 1.00 71.31 190 TYR A C 1
ATOM 1548 O O . TYR A 1 190 ? 26.550 -13.599 -15.563 1.00 71.31 190 TYR A O 1
ATOM 1556 N N . GLY A 1 191 ? 26.875 -11.723 -16.738 1.00 76.19 191 GLY A N 1
ATOM 1557 C CA . GLY A 1 191 ? 26.802 -12.346 -18.064 1.00 76.19 191 GLY A CA 1
ATOM 1558 C C . GLY A 1 191 ? 25.405 -12.821 -18.479 1.00 76.19 191 GLY A C 1
ATOM 1559 O O . GLY A 1 191 ? 25.268 -13.437 -19.531 1.00 76.19 191 GLY A O 1
ATOM 1560 N N . THR A 1 192 ? 24.370 -12.543 -17.683 1.00 70.81 192 THR A N 1
ATOM 1561 C CA . THR A 1 192 ? 22.981 -12.946 -17.947 1.00 70.81 192 THR A CA 1
ATOM 1562 C C . THR A 1 192 ? 22.007 -11.803 -17.676 1.00 70.81 192 THR A C 1
ATOM 1564 O O . THR A 1 192 ? 22.259 -10.944 -16.829 1.00 70.81 192 THR A O 1
ATOM 1567 N N . ALA A 1 193 ? 20.902 -11.784 -18.426 1.00 66.00 193 ALA A N 1
ATOM 1568 C CA . ALA A 1 193 ? 19.793 -10.842 -18.266 1.00 66.00 193 ALA A CA 1
ATOM 1569 C C . ALA A 1 193 ? 18.725 -11.333 -17.279 1.00 66.00 193 ALA A C 1
ATOM 1571 O O . ALA A 1 193 ? 17.849 -10.557 -16.898 1.00 66.00 193 ALA A O 1
ATOM 1572 N N . GLU A 1 194 ? 18.788 -12.605 -16.888 1.00 61.94 194 GLU A N 1
ATOM 1573 C CA . GLU A 1 194 ? 17.883 -13.192 -15.909 1.00 61.94 194 GLU A CA 1
ATOM 1574 C C . GLU A 1 194 ? 18.503 -13.107 -14.512 1.00 61.94 194 GLU A C 1
ATOM 1576 O O . GLU A 1 194 ? 19.699 -13.385 -14.356 1.00 61.94 194 GLU A O 1
ATOM 1581 N N . PRO A 1 195 ? 17.728 -12.722 -13.482 1.00 58.78 195 PRO A N 1
ATOM 1582 C CA . PRO A 1 195 ? 18.207 -12.812 -12.116 1.00 58.78 195 PRO A CA 1
ATOM 1583 C C . PRO A 1 195 ? 18.541 -14.272 -11.803 1.00 58.78 195 PRO A C 1
ATOM 1585 O O . PRO A 1 195 ? 17.726 -15.166 -12.023 1.00 58.78 195 PRO A O 1
ATOM 1588 N N . LEU A 1 196 ? 19.742 -14.511 -11.272 1.00 56.97 196 LEU A N 1
ATOM 1589 C CA . LEU A 1 196 ? 20.092 -15.793 -10.666 1.00 56.97 196 LEU A CA 1
ATOM 1590 C C . LEU A 1 196 ? 19.015 -16.124 -9.622 1.00 56.97 196 LEU A C 1
ATOM 1592 O O . LEU A 1 196 ? 18.880 -15.378 -8.654 1.00 56.97 196 LEU A O 1
ATOM 1596 N N . GLN A 1 197 ? 18.234 -17.189 -9.829 1.00 53.41 197 GLN A N 1
ATOM 1597 C CA . GLN A 1 197 ? 17.281 -17.667 -8.822 1.00 53.41 197 GLN A CA 1
ATOM 1598 C C . GLN A 1 197 ? 18.073 -18.059 -7.574 1.00 53.41 197 GLN A C 1
ATOM 1600 O O . GLN A 1 197 ? 18.970 -18.902 -7.650 1.00 53.41 197 GLN A O 1
ATOM 1605 N N . ILE A 1 198 ? 17.792 -17.408 -6.443 1.00 47.31 198 ILE A N 1
ATOM 1606 C CA . ILE A 1 198 ? 18.504 -17.675 -5.182 1.00 47.31 198 ILE A CA 1
ATOM 1607 C C . ILE A 1 198 ? 17.722 -18.688 -4.335 1.00 47.31 198 ILE A C 1
ATOM 1609 O O . ILE A 1 198 ? 18.319 -19.330 -3.472 1.00 47.31 198 ILE A O 1
ATOM 1613 N N . SER A 1 199 ? 16.429 -18.909 -4.603 1.00 51.81 199 SER A N 1
ATOM 1614 C CA . SER A 1 199 ? 15.673 -19.987 -3.958 1.00 51.81 199 SER A CA 1
ATOM 1615 C C . SER A 1 199 ? 15.706 -21.281 -4.774 1.00 51.81 199 SER A C 1
ATOM 1617 O O . SER A 1 199 ? 15.504 -21.302 -5.988 1.00 51.81 199 SER A O 1
ATOM 1619 N N . SER A 1 200 ? 15.985 -22.395 -4.095 1.00 54.81 200 SER A N 1
ATOM 1620 C CA . SER A 1 200 ? 15.888 -23.719 -4.714 1.00 54.81 200 SER A CA 1
ATOM 1621 C C . SER A 1 200 ? 14.415 -24.070 -4.968 1.00 54.81 200 SER A C 1
ATOM 1623 O O . SER A 1 200 ? 13.536 -23.690 -4.193 1.00 54.81 200 SER A O 1
ATOM 1625 N N . ALA A 1 201 ? 14.126 -24.839 -6.022 1.00 53.69 201 ALA A N 1
ATOM 1626 C CA . ALA A 1 201 ? 12.767 -25.300 -6.340 1.00 53.69 201 ALA A CA 1
ATOM 1627 C C . ALA A 1 201 ? 12.070 -26.019 -5.160 1.00 53.69 201 ALA A C 1
ATOM 1629 O O . ALA A 1 201 ? 10.840 -26.062 -5.084 1.00 53.69 201 ALA A O 1
ATOM 1630 N N . ASP A 1 202 ? 12.849 -26.557 -4.222 1.00 50.34 202 ASP A N 1
ATOM 1631 C CA . ASP A 1 202 ? 12.361 -27.212 -3.011 1.00 50.34 202 ASP A CA 1
ATOM 1632 C C . ASP A 1 202 ? 11.840 -26.214 -1.962 1.00 50.34 202 ASP A C 1
ATOM 1634 O O . ASP A 1 202 ? 10.846 -26.496 -1.289 1.00 50.34 202 ASP A O 1
ATOM 1638 N N . GLU A 1 203 ? 12.431 -25.018 -1.862 1.00 55.28 203 GLU A N 1
ATOM 1639 C CA . GLU A 1 203 ? 11.957 -23.956 -0.963 1.00 55.28 203 GLU A CA 1
ATOM 1640 C C . GLU A 1 203 ? 10.638 -23.346 -1.449 1.00 55.28 203 GLU A C 1
ATOM 1642 O O . GLU A 1 203 ? 9.741 -23.091 -0.642 1.00 55.28 203 GLU A O 1
ATOM 1647 N N . GLN A 1 204 ? 10.477 -23.160 -2.763 1.00 55.72 204 GLN A N 1
ATOM 1648 C CA . GLN A 1 204 ? 9.210 -22.702 -3.342 1.00 55.72 204 GLN A CA 1
ATOM 1649 C C . GLN A 1 204 ? 8.096 -23.737 -3.146 1.00 55.72 204 GLN A C 1
ATOM 1651 O O . GLN A 1 204 ? 7.018 -23.389 -2.660 1.00 55.72 204 GLN A O 1
ATOM 1656 N N . LYS A 1 205 ? 8.375 -25.024 -3.400 1.00 60.62 205 LYS A N 1
ATOM 1657 C CA . LYS A 1 205 ? 7.414 -26.113 -3.155 1.00 60.62 205 LYS A CA 1
ATOM 1658 C C . LYS A 1 205 ? 7.019 -26.240 -1.686 1.00 60.62 205 LYS A C 1
ATOM 1660 O O . LYS A 1 205 ? 5.852 -26.491 -1.388 1.00 60.62 205 LYS A O 1
ATOM 1665 N N . GLN A 1 206 ? 7.955 -26.065 -0.751 1.00 61.34 206 GLN A N 1
ATOM 1666 C CA . GLN A 1 206 ? 7.632 -26.067 0.679 1.00 61.34 206 GLN A CA 1
ATOM 1667 C C . GLN A 1 206 ? 6.755 -24.876 1.075 1.00 61.34 206 GLN A C 1
ATOM 1669 O O . GLN A 1 206 ? 5.804 -25.053 1.842 1.00 61.34 206 GLN A O 1
ATOM 1674 N N . LYS A 1 207 ? 7.026 -23.682 0.531 1.00 60.38 207 LYS A N 1
ATOM 1675 C CA . LYS A 1 207 ? 6.190 -22.495 0.758 1.00 60.38 207 LYS A CA 1
ATOM 1676 C C . LYS A 1 207 ? 4.770 -22.709 0.217 1.00 60.38 207 LYS A C 1
ATOM 1678 O O . LYS A 1 207 ? 3.818 -22.536 0.978 1.00 60.38 207 LYS A O 1
ATOM 1683 N N . GLU A 1 208 ? 4.614 -23.206 -1.012 1.00 66.25 208 GLU A N 1
ATOM 1684 C CA . GLU A 1 208 ? 3.303 -23.536 -1.603 1.00 66.25 208 GLU A CA 1
ATOM 1685 C C . GLU A 1 208 ? 2.542 -24.605 -0.802 1.00 66.25 208 GLU A C 1
ATOM 1687 O O . GLU A 1 208 ? 1.358 -24.440 -0.497 1.00 66.25 208 GLU A O 1
ATOM 1692 N N . ALA A 1 209 ? 3.220 -25.681 -0.391 1.00 67.94 209 ALA A N 1
ATOM 1693 C CA . ALA A 1 209 ? 2.613 -26.742 0.409 1.00 67.94 209 ALA A CA 1
ATOM 1694 C C . ALA A 1 209 ? 2.144 -26.239 1.785 1.00 67.94 209 ALA A C 1
ATOM 1696 O O . ALA A 1 209 ? 1.057 -26.603 2.245 1.00 67.94 209 ALA A O 1
ATOM 1697 N N . SER A 1 210 ? 2.932 -25.374 2.434 1.00 63.12 210 SER A N 1
ATOM 1698 C CA . SER A 1 210 ? 2.559 -24.761 3.714 1.00 63.12 210 SER A CA 1
ATOM 1699 C C . SER A 1 210 ? 1.339 -23.841 3.581 1.00 63.12 210 SER A C 1
ATOM 1701 O O . SER A 1 210 ? 0.464 -23.831 4.452 1.00 63.12 210 SER A O 1
ATOM 1703 N N . PHE A 1 211 ? 1.221 -23.137 2.452 1.00 62.25 211 PHE A N 1
ATOM 1704 C CA . PHE A 1 211 ? 0.091 -22.266 2.161 1.00 62.25 211 PHE A CA 1
ATOM 1705 C C . PHE A 1 211 ? -1.196 -23.064 1.934 1.00 62.25 211 PHE A C 1
ATOM 1707 O O . PHE A 1 211 ? -2.209 -22.803 2.588 1.00 62.25 211 PHE A O 1
ATOM 1714 N N . GLU A 1 212 ? -1.158 -24.095 1.091 1.00 73.44 212 GLU A N 1
ATOM 1715 C CA . GLU A 1 212 ? -2.313 -24.972 0.874 1.00 73.44 212 GLU A CA 1
ATOM 1716 C C . GLU A 1 212 ? -2.753 -25.682 2.163 1.00 73.44 212 GLU A C 1
ATOM 1718 O O . GLU A 1 212 ? -3.952 -25.822 2.430 1.00 73.44 212 GLU A O 1
ATOM 1723 N N . ALA A 1 213 ? -1.803 -26.065 3.022 1.00 74.50 213 ALA A N 1
ATOM 1724 C CA . ALA A 1 213 ? -2.108 -26.593 4.348 1.00 74.50 213 ALA A CA 1
ATOM 1725 C C . ALA A 1 213 ? -2.821 -25.553 5.231 1.00 74.50 213 ALA A C 1
ATOM 1727 O O . ALA A 1 213 ? -3.831 -25.878 5.860 1.00 74.50 213 ALA A O 1
ATOM 1728 N N . SER A 1 214 ? -2.362 -24.297 5.231 1.00 69.06 214 SER A N 1
ATOM 1729 C CA . SER A 1 214 ? -2.981 -23.208 5.999 1.00 69.06 214 SER A CA 1
ATOM 1730 C C . SER A 1 214 ? -4.413 -22.899 5.537 1.00 69.06 214 SER A C 1
ATOM 1732 O O . SER A 1 214 ? -5.319 -22.751 6.358 1.00 69.06 214 SER A O 1
ATOM 1734 N N . LYS A 1 215 ? -4.659 -22.907 4.221 1.00 76.00 215 LYS A N 1
ATOM 1735 C CA . LYS A 1 215 ? -5.982 -22.696 3.619 1.00 76.00 215 LYS A CA 1
ATOM 1736 C C . LYS A 1 215 ? -6.950 -23.820 3.983 1.00 76.00 215 LYS A C 1
ATOM 1738 O O . LYS A 1 215 ? -8.104 -23.561 4.330 1.00 76.00 215 LYS A O 1
ATOM 1743 N N . LYS A 1 216 ? -6.479 -25.072 3.949 1.00 80.56 216 LYS A N 1
ATOM 1744 C CA . LYS A 1 216 ? -7.258 -26.244 4.378 1.00 80.56 216 LYS A CA 1
ATOM 1745 C C . LYS A 1 216 ? -7.571 -26.203 5.870 1.00 80.56 216 LYS A C 1
ATOM 1747 O O . LYS A 1 216 ? -8.705 -26.499 6.244 1.00 80.56 216 LYS A O 1
ATOM 1752 N N . LEU A 1 217 ? -6.605 -25.816 6.702 1.00 78.25 217 LEU A N 1
ATOM 1753 C CA . LEU A 1 217 ? -6.800 -25.692 8.145 1.00 78.25 217 LEU A CA 1
ATOM 1754 C C . LEU A 1 217 ? -7.845 -24.620 8.464 1.00 78.25 217 LEU A C 1
ATOM 1756 O O . LEU A 1 217 ? -8.807 -24.913 9.165 1.00 78.25 217 LEU A O 1
ATOM 1760 N N . LYS A 1 218 ? -7.736 -23.438 7.851 1.00 78.19 218 LYS A N 1
ATOM 1761 C CA . LYS A 1 218 ? -8.703 -22.348 8.026 1.00 78.19 218 LYS A CA 1
ATOM 1762 C C . LYS A 1 218 ? -10.119 -22.761 7.618 1.00 78.19 218 LYS A C 1
ATOM 1764 O O . LYS A 1 218 ? -11.069 -22.543 8.361 1.00 78.19 218 LYS A O 1
ATOM 1769 N N . LYS A 1 219 ? -10.262 -23.448 6.480 1.00 83.81 219 LYS A N 1
ATOM 1770 C CA . LYS A 1 219 ? -11.559 -23.973 6.023 1.00 83.81 219 LYS A CA 1
ATOM 1771 C C . LYS A 1 219 ? -12.141 -25.015 6.988 1.00 83.81 219 LYS A C 1
ATOM 1773 O O . LYS A 1 219 ? -13.357 -25.096 7.152 1.00 83.81 219 LYS A O 1
ATOM 1778 N N . LYS A 1 220 ? -11.285 -25.822 7.622 1.00 81.75 220 LYS A N 1
ATOM 1779 C CA . LYS A 1 220 ? -11.692 -26.796 8.642 1.00 81.75 220 LYS A CA 1
ATOM 1780 C C . LYS A 1 220 ? -12.136 -26.102 9.931 1.00 81.75 220 LYS A C 1
ATOM 1782 O O . LYS A 1 220 ? -13.194 -26.437 10.447 1.00 81.75 220 LYS A O 1
ATOM 1787 N N . GLU A 1 221 ? -11.385 -25.111 10.400 1.00 82.50 221 GLU A N 1
ATOM 1788 C CA . GLU A 1 221 ? -11.736 -24.307 11.578 1.00 82.50 221 GLU A CA 1
ATOM 1789 C C . GLU A 1 221 ? -13.065 -23.563 11.385 1.00 82.50 221 GLU A C 1
ATOM 1791 O O . GLU A 1 221 ? -13.910 -23.561 12.278 1.00 82.50 221 GLU A O 1
ATOM 1796 N N . GLU A 1 222 ? -13.299 -22.993 10.200 1.00 85.88 222 GLU A N 1
ATOM 1797 C 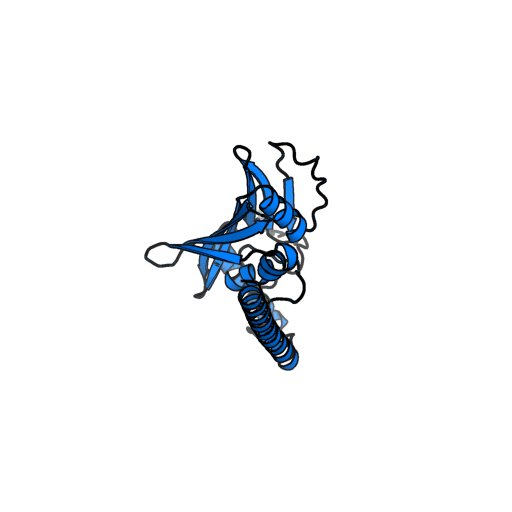CA . GLU A 1 222 ? -14.571 -22.357 9.838 1.00 85.88 222 GLU A CA 1
ATOM 1798 C C . GLU A 1 222 ? -15.740 -23.355 9.854 1.00 85.88 222 GLU A C 1
ATOM 1800 O O . GLU A 1 222 ? -16.820 -23.045 10.367 1.00 85.88 222 GLU A O 1
ATOM 1805 N N . LEU A 1 223 ? -15.526 -24.570 9.340 1.00 81.31 223 LEU A N 1
ATOM 1806 C CA . LEU A 1 223 ? -16.534 -25.630 9.337 1.00 81.31 223 LEU A CA 1
ATOM 1807 C C . LEU A 1 223 ? -16.845 -26.137 10.753 1.00 81.31 223 LEU A C 1
ATOM 1809 O O . LEU A 1 223 ? -18.009 -26.372 11.083 1.00 81.31 223 LEU A O 1
ATOM 1813 N N . ASP A 1 224 ? -15.825 -26.301 11.591 1.00 84.00 224 ASP A N 1
ATOM 1814 C CA . ASP A 1 224 ? -15.987 -26.773 12.965 1.00 84.00 224 ASP A CA 1
ATOM 1815 C C . ASP A 1 224 ? -16.677 -25.708 13.833 1.00 84.00 224 ASP A C 1
ATOM 1817 O O . ASP A 1 224 ? -17.606 -26.027 14.580 1.00 84.00 224 ASP A O 1
ATOM 1821 N N . ALA A 1 225 ? -16.334 -24.427 13.654 1.00 80.50 225 ALA A N 1
ATOM 1822 C CA . ALA A 1 225 ? -17.035 -23.313 14.290 1.00 80.50 225 ALA A CA 1
ATOM 1823 C C . ALA A 1 225 ? -18.507 -23.218 13.845 1.00 80.50 225 ALA A C 1
ATOM 1825 O O . ALA A 1 225 ? -19.387 -22.927 14.658 1.00 80.50 225 ALA A O 1
ATOM 1826 N N . PHE A 1 226 ? -18.801 -23.493 12.571 1.00 80.75 226 PHE A N 1
ATOM 1827 C CA . PHE A 1 226 ? -20.173 -23.546 12.063 1.00 80.75 226 PHE A CA 1
ATOM 1828 C C . PHE A 1 226 ? -20.980 -24.693 12.694 1.00 80.75 226 PHE A C 1
ATOM 1830 O O . PHE A 1 226 ? -22.096 -24.473 13.163 1.00 80.75 226 PHE A O 1
ATOM 1837 N N . LYS A 1 227 ? -20.403 -25.898 12.785 1.00 81.94 227 LYS A N 1
ATOM 1838 C CA . LYS A 1 227 ? -21.044 -27.056 13.434 1.00 81.94 227 LYS A CA 1
ATOM 1839 C C . LYS A 1 227 ? -21.308 -26.826 14.922 1.00 81.94 227 LYS A C 1
ATOM 1841 O O . LYS A 1 227 ? -22.370 -27.191 15.413 1.00 81.94 227 LYS A O 1
ATOM 1846 N N . GLN A 1 228 ? -20.377 -26.197 15.637 1.00 80.81 228 GLN A N 1
ATOM 1847 C CA . GLN A 1 228 ? -20.576 -25.861 17.050 1.00 80.81 228 GLN A CA 1
ATOM 1848 C C . GLN A 1 228 ? -21.732 -24.877 17.256 1.00 80.81 228 GLN A C 1
ATOM 1850 O O . GLN A 1 228 ? -22.500 -25.044 18.198 1.00 80.81 228 GLN A O 1
ATOM 1855 N N . ARG A 1 229 ? -21.907 -23.901 16.354 1.00 79.31 229 ARG A N 1
ATOM 1856 C CA . ARG A 1 229 ? -23.044 -22.964 16.395 1.00 79.31 229 ARG A CA 1
ATOM 1857 C C . ARG A 1 229 ? -24.385 -23.636 16.102 1.00 79.31 229 ARG A C 1
ATOM 1859 O O . ARG A 1 229 ? -25.392 -23.214 16.654 1.00 79.31 229 ARG A O 1
ATOM 1866 N N . LEU A 1 230 ? -24.405 -24.666 15.255 1.00 75.00 230 LEU A N 1
ATOM 1867 C CA . LEU A 1 230 ? -25.617 -25.445 14.979 1.00 75.00 230 LEU A CA 1
ATOM 1868 C C . LEU A 1 230 ? -26.053 -26.310 16.166 1.00 75.00 230 LEU A C 1
ATOM 1870 O O . LEU A 1 230 ? -27.243 -26.512 16.341 1.00 75.00 230 LEU A O 1
ATOM 1874 N N . ASN A 1 231 ? -25.114 -26.785 16.987 1.00 74.31 231 ASN A N 1
ATOM 1875 C CA . ASN A 1 231 ? -25.414 -27.620 18.157 1.00 74.31 231 ASN A CA 1
ATOM 1876 C C . ASN A 1 231 ? -25.761 -26.813 19.426 1.00 74.31 231 ASN A C 1
ATOM 1878 O O . ASN A 1 231 ? -25.985 -27.408 20.478 1.00 74.31 231 ASN A O 1
ATOM 1882 N N . GLN A 1 232 ? -25.734 -25.479 19.358 1.00 64.81 232 GLN A N 1
ATOM 1883 C CA . GLN A 1 232 ? -26.040 -24.570 20.474 1.00 64.81 232 GLN A CA 1
ATOM 1884 C C . GLN A 1 232 ? -27.372 -23.814 20.302 1.00 64.81 232 GLN A C 1
ATOM 1886 O O . GLN A 1 232 ? -27.730 -23.036 21.185 1.00 64.81 232 GLN A O 1
ATOM 1891 N N . ASN A 1 233 ? -28.092 -24.053 19.200 1.00 48.19 233 ASN A N 1
ATOM 1892 C CA . ASN A 1 233 ? -29.465 -23.599 18.945 1.00 48.19 233 ASN A CA 1
ATOM 1893 C C . ASN A 1 233 ? -30.404 -24.805 18.882 1.00 48.19 233 ASN A C 1
ATOM 1895 O O . ASN A 1 233 ? -31.609 -24.605 19.142 1.00 48.19 233 ASN A O 1
#

Secondary structure (DSSP, 8-state):
-------------------SS-----SS-SSPPP---TTSBHHHHHHHHHIIIIIIS--EEEEEEEEE-TTSSEEEEEEEEEEEETTEEEEEEEEEEEEEETTEEEEEEEEEEE-HHHHHHHHHHHHT----TTT--TT--EEEEETTEEEEEEEETTEEEEEEEESS-SSHHHHHHHHHHHHHHHHHHHS-SS----S-HHHHHHHHHHHHHHHHHHHHHHHHHHHHHHTT-

Sequence (233 aa):
MKTTLLFILISALSFGQISPYYGEQEVYASQYQYRQMTYYDLAAVESNLHFILHNNLKLNQVDSKENLKDDVSSGTITTTYSTSVGRDVYRMQIKYDVALFEDQHIVKSMTVSGSPYLVTKFYLMAWRTKIQEGDLKKNELVKNYYLQDDISYQFHNGKPVITIKNRQFQGLGDFAAFREGSKASYISKYGTAEPLQISSADEQKQKEASFEASKKLKKKEELDAFKQRLNQN